Protein AF-A0AA36CGF0-F1 (afdb_monomer)

Sequence (343 aa):
MTEKPGKPVVPPANGEAGKAEGGEKEQKQKKPSVWSKLKTKVGTKIGLVERTTLEPKFVEERLNVERYRARVDRLLDGFEAVLQPDPKVLAIPSNGALPVAGELSWELLARASGALHCCLTNDYQQGMMWLVLLANKLACIEREGLTRMRGSIRHVRQFVTTDHKRMKEMVEKVDECLHTMDATRHEIKAAKAPDELERVGKIYVRSIREFDSTCKEINEVIQTLNDTRYRHQKNTVAFYDMMEQYHRRMATAIHDALKDVNPDGIHKNEPKPKERPTAARHSMMNRVAVAATSTEQHTKEKTTDGKTEGRTEGKTDAKTETKADGKTTTEGNKEDHEEEKPE

Organism: NCBI:txid96644

Secondary structure (DSSP, 8-state):
---------------------------------GGGT--------SSS-------HHHHHHHHHHHHHHHHHHHHHHHHHHHH---HHHHTS-STT----TT-SHHHHHHHHHHHHHTT--THHHHHHHHHHHHHHHHHHHHHHHHHHHHHHTHHHHHIIIIIHHHHHHHHHHHHHHHHHHHHHHHHHHH--SHHHHHHHHHHHHHHHHHHHHHHHHHHHHHHTHHHHHHHHHHHHHHHHHHHHHHHHHHHHHHHHHHHHS-HHHHSTT--------GGGHHHHHHHHHHHTTSSTTS---------------------------------------------

Mean predicted aligned error: 17.55 Å

Nearest PDB structures (foldseek):
  9g2r-assembly1_F  TM=6.677E-01  e=6.535E-07  Homo sapiens
  9g2r-assembly1_A  TM=6.610E-01  e=1.481E-06  Homo sapiens
  2z0v-assembly1_A  TM=6.435E-01  e=1.556E-04  Homo sapiens
  1x04-assembly1_A-2  TM=6.443E-01  e=2.226E-04  Homo sapiens
  4wpe-assembly1_A-2  TM=3.105E-01  e=9.795E-02  Saccharomyces cerevisiae S288C

InterPro domains:
  IPR004148 BAR domain [PF03114] (35-256)
  IPR027267 AH/BAR domain superfamily [G3DSA:1.20.1270.60] (33-263)
  IPR027267 AH/BAR domain superfamily [SSF103657] (51-261)

Foldseek 3Di:
DDDDDDDDDDDDDDDDDDDDDDDDDDDPPPDPDPVVPDDQDFDDDDDPFRFRDHDVVLVVLLVVLVVVLVVLVVVVVVLLCVLDVDVVQVPPPPLSDHPPPQPDPLSVQLVVLVVVLVVDDDPVNVVSVLSNVLSVQLVVLSVVLSVQLSVLCNLSSCSNPVVVVVLVVLVVLLVVLSVLLSVLVVQCVVDDDPVSNVVSVVSNVVSVVSNVVSSVVSVVCSVCVVVSVVSNVRSVVSSVVSVVVSVVSSVVSVVVSVVVPPPVVVPVPPDPPPPDPPVVPVPVVVVVVVVVVPPPPPDDDDDDDDDDDDPDDDDDDDDDDDDDDDDDDDDDDDDDDDDDDDD

pLDDT: mean 73.5, std 25.52, range [29.52, 98.69]

Radius of gyration: 39.61 Å; Cα contacts (8 Å, |Δi|>4): 160; chains: 1; bounding box: 106×70×104 Å

Solvent-accessible surface area (backbone atoms only — not comparable to full-atom values): 21606 Å² total; per-residue (Å²): 135,88,83,86,88,88,84,88,89,84,89,89,86,88,81,86,88,82,90,80,89,82,90,81,79,92,73,78,78,70,71,83,64,72,70,85,75,63,77,68,73,88,80,80,90,71,74,100,56,82,73,75,65,79,49,68,66,60,56,52,48,51,49,50,52,51,58,49,41,61,54,50,42,58,51,47,53,56,53,48,45,70,72,44,72,52,64,73,66,67,68,46,90,56,89,77,68,72,78,59,93,72,67,46,71,37,38,43,48,17,52,53,34,48,59,49,32,77,73,49,64,77,83,54,26,60,60,30,50,49,50,22,54,49,24,46,54,48,29,53,50,47,55,53,29,49,53,50,30,54,58,35,40,44,65,56,49,42,48,53,50,60,50,42,52,52,51,51,53,44,50,54,50,42,53,53,24,42,54,49,36,41,54,33,52,52,47,50,74,67,47,84,49,71,71,56,32,51,56,42,46,53,52,33,57,50,31,51,54,51,32,54,53,43,52,49,56,53,48,51,56,54,72,44,44,63,60,49,51,54,50,44,51,52,26,53,53,45,26,53,53,37,50,52,52,35,53,52,51,49,51,49,55,52,52,58,48,56,66,72,54,55,74,75,63,70,69,72,69,60,72,73,80,71,80,68,69,76,75,63,64,69,65,57,59,64,58,56,62,64,62,66,73,71,66,82,84,77,87,88,83,84,88,80,88,82,82,93,83,79,91,79,84,88,82,83,80,88,83,89,88,86,89,79,91,85,88,78,88,78,86,88,81,87,81,87,80,85,86,89,84,88,133

Structure (mmCIF, N/CA/C/O backbone):
data_AF-A0AA36CGF0-F1
#
_entry.id   AF-A0AA36CGF0-F1
#
loop_
_atom_site.group_PDB
_atom_site.id
_atom_site.type_symbol
_atom_site.label_atom_id
_atom_site.label_alt_id
_atom_site.label_comp_id
_atom_site.label_asym_id
_atom_site.label_entity_id
_atom_site.label_seq_id
_atom_site.pdbx_PDB_ins_code
_atom_site.Cartn_x
_atom_site.Cartn_y
_atom_site.Cartn_z
_atom_site.occupancy
_atom_site.B_iso_or_equiv
_atom_site.auth_seq_id
_atom_site.auth_comp_id
_atom_site.auth_asym_id
_atom_site.auth_atom_id
_atom_site.pdbx_PDB_model_num
ATOM 1 N N . MET A 1 1 ? -36.835 34.500 -38.960 1.00 39.59 1 MET A N 1
ATOM 2 C CA . MET A 1 1 ? -37.949 33.767 -38.330 1.00 39.59 1 MET A CA 1
ATOM 3 C C . MET A 1 1 ? -37.649 33.743 -36.833 1.00 39.59 1 MET A C 1
ATOM 5 O O . MET A 1 1 ? -36.735 33.035 -36.441 1.00 39.59 1 MET A O 1
ATOM 9 N N . THR A 1 2 ? -37.994 34.808 -36.093 1.00 37.41 2 THR A N 1
ATOM 10 C CA . THR A 1 2 ? -39.262 34.972 -35.325 1.00 37.41 2 THR A CA 1
ATOM 11 C C . THR A 1 2 ? -39.426 33.834 -34.309 1.00 37.41 2 THR A C 1
ATOM 13 O O . THR A 1 2 ? -39.460 32.688 -34.727 1.00 37.41 2 THR A O 1
ATOM 16 N N . GLU A 1 3 ? -39.503 33.991 -32.988 1.00 34.53 3 GLU A N 1
ATOM 17 C CA . GLU A 1 3 ? -39.667 35.112 -32.052 1.00 34.53 3 GLU A CA 1
ATOM 18 C C . GLU A 1 3 ? -39.219 34.618 -30.648 1.00 34.53 3 GLU A C 1
ATOM 20 O O . GLU A 1 3 ? -39.313 33.432 -30.335 1.00 34.53 3 GLU A O 1
ATOM 25 N N . LYS A 1 4 ? -38.728 35.528 -29.797 1.00 40.78 4 LYS A N 1
ATOM 26 C CA . LYS A 1 4 ? -38.703 35.413 -28.316 1.00 40.78 4 LYS A CA 1
ATOM 27 C C . LYS A 1 4 ? -40.043 35.989 -27.768 1.00 40.78 4 LYS A C 1
ATOM 29 O O . LYS A 1 4 ? -40.760 36.592 -28.555 1.00 40.78 4 LYS A O 1
ATOM 34 N N . PRO A 1 5 ? -40.248 36.172 -26.447 1.00 52.72 5 PRO A N 1
ATOM 35 C CA . PRO A 1 5 ? -40.279 35.254 -25.298 1.00 52.72 5 PRO A CA 1
ATOM 36 C C . PRO A 1 5 ? -41.572 35.456 -24.450 1.00 52.72 5 PRO A C 1
ATOM 38 O O . PRO A 1 5 ? -42.335 36.387 -24.681 1.00 52.72 5 PRO A O 1
ATOM 41 N N . GLY A 1 6 ? -41.781 34.661 -23.392 1.00 35.38 6 GLY A N 1
ATOM 42 C CA . GLY A 1 6 ? -42.856 34.888 -22.410 1.00 35.38 6 GLY A CA 1
ATOM 43 C C . GLY A 1 6 ? -42.389 34.778 -20.952 1.00 35.38 6 GLY A C 1
ATOM 44 O O . GLY A 1 6 ? -42.236 33.687 -20.418 1.00 35.38 6 GLY A O 1
ATOM 45 N N . LYS A 1 7 ? -42.181 35.930 -20.314 1.00 38.03 7 LYS A N 1
ATOM 46 C CA . LYS A 1 7 ? -42.310 36.235 -18.868 1.00 38.03 7 LYS A CA 1
ATOM 47 C C . LYS A 1 7 ? -43.276 37.442 -18.796 1.00 38.03 7 LYS A C 1
ATOM 49 O O . LYS A 1 7 ? -43.440 38.064 -19.847 1.00 38.03 7 LYS A O 1
ATOM 54 N N . PRO A 1 8 ? -43.798 37.910 -17.640 1.00 54.25 8 PRO A N 1
ATOM 55 C CA . PRO A 1 8 ? -43.732 37.446 -16.238 1.00 54.25 8 PRO A CA 1
ATOM 56 C C . PRO A 1 8 ? -45.144 37.452 -15.577 1.00 54.25 8 PRO A C 1
ATOM 58 O O . PRO A 1 8 ? -46.119 37.608 -16.292 1.00 54.25 8 PRO A O 1
ATOM 61 N N . VAL A 1 9 ? -45.270 37.304 -14.245 1.00 42.38 9 VAL A N 1
ATOM 62 C CA . VAL A 1 9 ? -46.011 38.226 -13.334 1.00 42.38 9 VAL A CA 1
ATOM 63 C C . VAL A 1 9 ? -45.820 37.779 -11.866 1.00 42.38 9 VAL A C 1
ATOM 65 O O . VAL A 1 9 ? -46.052 36.633 -11.498 1.00 42.38 9 VAL A O 1
ATOM 68 N N . VAL A 1 10 ? -45.383 38.737 -11.051 1.00 44.56 10 VAL A N 1
ATOM 69 C CA . VAL A 1 10 ? -45.424 38.894 -9.575 1.00 44.56 10 VAL A CA 1
ATOM 70 C C . VAL A 1 10 ? -46.267 40.189 -9.406 1.00 44.56 10 VAL A C 1
ATOM 72 O O . VAL A 1 10 ? -46.139 41.012 -10.326 1.00 44.56 10 VAL A O 1
ATOM 75 N N . PRO A 1 11 ? -47.093 40.480 -8.358 1.00 45.78 11 PRO A N 1
ATOM 76 C CA . PRO A 1 11 ? -46.594 40.769 -6.998 1.00 45.78 11 PRO A CA 1
ATOM 77 C C . PRO A 1 11 ? -47.671 40.636 -5.859 1.00 45.78 11 PRO A C 1
ATOM 79 O O . PRO A 1 11 ? -48.505 39.744 -5.983 1.00 45.78 11 PRO A O 1
ATOM 82 N N . PRO A 1 12 ? -47.626 41.358 -4.705 1.00 55.16 12 PRO A N 1
ATOM 83 C CA . PRO A 1 12 ? -47.502 40.740 -3.374 1.00 55.16 12 PRO A CA 1
ATOM 84 C C . PRO A 1 12 ? -48.591 41.207 -2.360 1.00 55.16 12 PRO A C 1
ATOM 86 O O . PRO A 1 12 ? -49.529 41.901 -2.737 1.00 55.16 12 PRO A O 1
ATOM 89 N N . ALA A 1 13 ? -48.371 40.903 -1.068 1.00 35.97 13 ALA A N 1
ATOM 90 C CA . ALA A 1 13 ? -48.678 41.727 0.125 1.00 35.97 13 ALA A CA 1
ATOM 91 C C . ALA A 1 13 ? -49.724 41.225 1.155 1.00 35.97 13 ALA A C 1
ATOM 93 O O . ALA A 1 13 ? -50.801 40.756 0.806 1.00 35.97 13 ALA A O 1
ATOM 94 N N . ASN A 1 14 ? -49.370 41.502 2.426 1.00 33.44 14 ASN A N 1
ATOM 95 C CA . ASN A 1 14 ? -50.168 41.633 3.666 1.00 33.44 14 ASN A CA 1
ATOM 96 C C . ASN A 1 14 ? -50.694 40.340 4.326 1.00 33.44 14 ASN A C 1
ATOM 98 O O . ASN A 1 14 ? -51.082 39.407 3.643 1.00 33.44 14 ASN A O 1
ATOM 102 N N . GLY A 1 15 ? -50.750 40.182 5.654 1.00 32.16 15 GLY A N 1
ATOM 103 C CA . GLY A 1 15 ? -50.502 41.052 6.816 1.00 32.16 15 GLY A CA 1
ATOM 104 C C . GLY A 1 15 ? -50.428 40.176 8.090 1.00 32.16 15 GLY A C 1
ATOM 105 O O . GLY A 1 15 ? -50.850 39.026 8.075 1.00 32.16 15 GLY A O 1
ATOM 106 N N . GLU A 1 16 ? -49.642 40.589 9.084 1.00 31.95 16 GLU A N 1
ATOM 107 C CA . GLU A 1 16 ? -50.087 41.059 10.415 1.00 31.95 16 GLU A CA 1
ATOM 108 C C . GLU A 1 16 ? -50.333 39.999 11.516 1.00 31.95 16 GLU A C 1
ATOM 110 O O . GLU A 1 16 ? -51.208 39.149 11.448 1.00 31.95 16 GLU A O 1
ATOM 115 N N . ALA A 1 17 ? -49.496 40.138 12.554 1.00 33.81 17 ALA A N 1
ATOM 116 C CA . ALA A 1 17 ? -49.757 40.141 13.998 1.00 33.81 17 ALA A CA 1
ATOM 117 C C . ALA A 1 17 ? -50.813 39.209 14.637 1.00 33.81 17 ALA A C 1
ATOM 119 O O . ALA A 1 17 ? -52.016 39.357 14.459 1.00 33.81 17 ALA A O 1
ATOM 120 N N . GLY A 1 18 ? -50.340 38.409 15.602 1.00 34.28 18 GLY A N 1
ATOM 121 C CA . GLY A 1 18 ? -51.157 37.832 16.672 1.00 34.28 18 GLY A CA 1
ATOM 122 C C . GLY A 1 18 ? -50.302 37.187 17.768 1.00 34.28 18 GLY A C 1
ATOM 123 O O . GLY A 1 18 ? -49.825 36.069 17.606 1.00 34.28 18 GLY A O 1
ATOM 124 N N . LYS A 1 19 ? -50.091 37.906 18.880 1.00 34.97 19 LYS A N 1
ATOM 125 C CA . LYS A 1 19 ? -49.566 37.380 20.154 1.00 34.97 19 LYS A CA 1
ATOM 126 C C . LYS A 1 19 ? -50.607 36.461 20.808 1.00 34.97 19 LYS A C 1
ATOM 128 O O . LYS A 1 19 ? -51.752 36.878 20.934 1.00 34.97 19 LYS A O 1
ATOM 133 N N . ALA A 1 20 ? -50.176 35.329 21.363 1.00 35.59 20 ALA A N 1
ATOM 134 C CA . ALA A 1 20 ? -50.738 34.778 22.598 1.00 35.59 20 ALA A CA 1
ATOM 135 C C . ALA A 1 20 ? -49.723 33.843 23.272 1.00 35.59 20 ALA A C 1
ATOM 137 O O . ALA A 1 20 ? -49.086 33.014 22.626 1.00 35.59 20 ALA A O 1
ATOM 138 N N . GLU A 1 21 ? -49.561 34.053 24.573 1.00 33.69 21 GLU A N 1
ATOM 139 C CA . GLU A 1 21 ? -48.723 33.309 25.505 1.00 33.69 21 GLU A CA 1
ATOM 140 C C . GLU A 1 21 ? -49.237 31.882 25.737 1.00 33.69 21 GLU A C 1
ATOM 142 O O . GLU A 1 21 ? -50.431 31.608 25.646 1.00 33.69 21 GLU A O 1
ATOM 147 N N . GLY A 1 22 ? -48.327 30.984 26.115 1.00 30.59 22 GLY A N 1
ATOM 148 C CA . GLY A 1 22 ? -48.659 29.651 26.608 1.00 30.59 22 GLY A CA 1
ATOM 149 C C . GLY A 1 22 ? -47.399 28.813 26.779 1.00 30.59 22 GLY A C 1
ATOM 150 O O . GLY A 1 22 ? -46.897 28.235 25.821 1.00 30.59 22 GLY A O 1
ATOM 151 N N . GLY A 1 23 ? -46.842 28.804 27.989 1.00 29.52 23 GLY A N 1
ATOM 152 C CA . GLY A 1 23 ? -45.696 27.967 28.326 1.00 29.52 23 GLY A CA 1
ATOM 153 C C . GLY A 1 23 ? -46.070 26.491 28.434 1.00 29.52 23 GLY A C 1
ATOM 154 O O . GLY A 1 23 ? -47.132 26.172 28.940 1.00 29.52 23 GLY A O 1
ATOM 155 N N . GLU A 1 24 ? -45.172 25.601 28.010 1.00 30.56 24 GLU A N 1
ATOM 156 C CA . GLU A 1 24 ? -44.761 24.413 28.769 1.00 30.56 24 GLU A CA 1
ATOM 157 C C . GLU A 1 24 ? -43.725 23.585 27.992 1.00 30.56 24 GLU A C 1
ATOM 159 O O . GLU A 1 24 ? -43.889 23.266 26.819 1.00 30.56 24 GLU A O 1
ATOM 164 N N . LYS A 1 25 ? -42.697 23.165 28.737 1.00 33.25 25 LYS A N 1
ATOM 165 C CA . LYS A 1 25 ? -41.951 21.905 28.598 1.00 33.25 25 LYS A CA 1
ATOM 166 C C . LYS A 1 25 ? -41.087 21.712 27.346 1.00 33.25 25 LYS A C 1
ATOM 168 O O . LYS A 1 25 ? -41.439 21.093 26.349 1.00 33.25 25 LYS A O 1
ATOM 173 N N . GLU A 1 26 ? -39.839 22.118 27.555 1.00 42.19 26 GLU A N 1
ATOM 174 C CA . GLU A 1 26 ? -38.600 21.519 27.064 1.00 42.19 26 GLU A CA 1
ATOM 175 C C . GLU A 1 26 ? -38.711 19.999 26.774 1.00 42.19 26 GLU A C 1
ATOM 177 O O . GLU A 1 26 ? -38.526 19.155 27.649 1.00 42.19 26 GLU A O 1
ATOM 182 N N . GLN A 1 27 ? -38.949 19.631 25.513 1.00 33.09 27 GLN A N 1
ATOM 183 C CA . GLN A 1 27 ? -38.601 18.312 24.983 1.00 33.09 27 GLN A CA 1
ATOM 184 C C . GLN A 1 27 ? -37.330 18.443 24.147 1.00 33.09 27 GLN A C 1
ATOM 186 O O . GLN A 1 27 ? -37.355 18.598 22.927 1.00 33.09 27 GLN A O 1
ATOM 191 N N . LYS A 1 28 ? -36.178 18.323 24.816 1.00 36.41 28 LYS A N 1
ATOM 192 C CA . LYS A 1 28 ? -34.951 17.875 24.152 1.00 36.41 28 LYS A CA 1
ATOM 193 C C . LYS A 1 28 ? -35.217 16.472 23.611 1.00 36.41 28 LYS A C 1
ATOM 195 O O . LYS A 1 28 ? -35.078 15.486 24.334 1.00 36.41 28 LYS A O 1
ATOM 200 N N . GLN A 1 29 ? -35.586 16.383 22.335 1.00 32.78 29 GLN A N 1
ATOM 201 C CA . GLN A 1 29 ? -35.494 15.149 21.566 1.00 32.78 29 GLN A CA 1
ATOM 202 C C . GLN A 1 29 ? -34.030 14.699 21.580 1.00 32.78 29 GLN A C 1
ATOM 204 O O . GLN A 1 29 ? -33.201 15.121 20.771 1.00 32.78 29 GLN A O 1
ATOM 209 N N . LYS A 1 30 ? -33.691 13.841 22.546 1.00 36.84 30 LYS A N 1
ATOM 210 C CA . LYS A 1 30 ? -32.498 13.009 22.477 1.00 36.84 30 LYS A CA 1
ATOM 211 C C . LYS A 1 30 ? -32.665 12.153 21.230 1.00 36.84 30 LYS A C 1
ATOM 213 O O . LYS A 1 30 ? -33.491 11.243 21.204 1.00 36.84 30 LYS A O 1
ATOM 218 N N . LYS A 1 31 ? -31.886 12.471 20.193 1.00 35.50 31 LYS A N 1
ATOM 219 C CA . LYS A 1 31 ? -31.654 11.569 19.064 1.00 35.50 31 LYS A CA 1
ATOM 220 C C . LYS A 1 31 ? -31.383 10.174 19.641 1.00 35.50 31 LYS A C 1
ATOM 222 O O . LYS A 1 31 ? -30.606 10.086 20.598 1.00 35.50 31 LYS A O 1
ATOM 227 N N . PRO A 1 32 ? -32.023 9.109 19.131 1.00 32.78 32 PRO A N 1
ATOM 228 C CA . PRO A 1 32 ? -31.814 7.773 19.656 1.00 32.78 32 PRO A CA 1
ATOM 229 C C . PRO A 1 32 ? -30.327 7.447 19.557 1.00 32.78 32 PRO A C 1
ATOM 231 O O . PRO A 1 32 ? -29.742 7.393 18.476 1.00 32.78 32 PRO A O 1
ATOM 234 N N . SER A 1 33 ? -29.718 7.301 20.728 1.00 41.62 33 SER A N 1
ATOM 235 C CA . SER A 1 33 ? -28.348 6.854 20.871 1.00 41.62 33 SER A CA 1
ATOM 236 C C . SER A 1 33 ? -28.215 5.492 20.183 1.00 41.62 33 SER A C 1
ATOM 238 O O . SER A 1 33 ? -29.094 4.636 20.312 1.00 41.62 33 SER A O 1
ATOM 240 N N . VAL A 1 34 ? -27.112 5.283 19.465 1.00 45.25 34 VAL A N 1
ATOM 241 C CA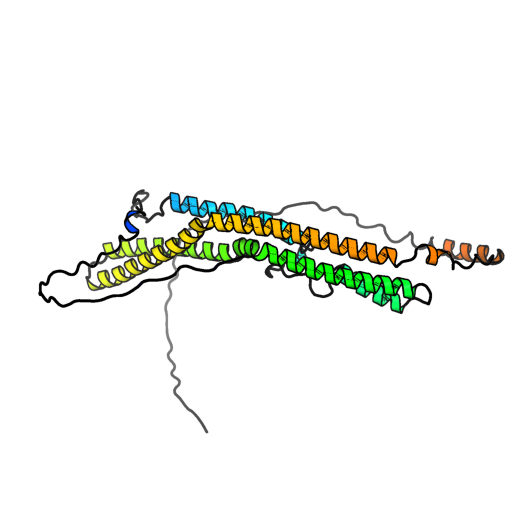 . VAL A 1 34 ? -26.767 4.070 18.686 1.00 45.25 34 VAL A CA 1
ATOM 242 C C . VAL A 1 34 ? -26.792 2.770 19.528 1.00 45.25 34 VAL A C 1
ATOM 244 O O . VAL A 1 34 ? -26.785 1.662 18.998 1.00 45.25 34 VAL A O 1
ATOM 247 N N . TRP A 1 35 ? -26.958 2.902 20.844 1.00 44.84 35 TRP A N 1
ATOM 248 C CA . TRP A 1 35 ? -27.120 1.864 21.863 1.00 44.84 35 TRP A CA 1
ATOM 249 C C . TRP A 1 35 ? -28.291 0.897 21.640 1.00 44.84 35 TRP A C 1
ATOM 251 O O . TRP A 1 35 ? -28.320 -0.168 22.244 1.00 44.84 35 TRP A O 1
ATOM 261 N N . SER A 1 36 ? -29.244 1.206 20.758 1.00 38.19 36 SER A N 1
ATOM 262 C CA . SER A 1 36 ? -30.303 0.249 20.397 1.00 38.19 36 SER A CA 1
ATOM 263 C C . SER A 1 36 ? -29.852 -0.824 19.394 1.00 38.19 36 SER A C 1
ATOM 265 O O . SER A 1 36 ? -30.579 -1.800 19.199 1.00 38.19 36 SER A O 1
ATOM 267 N N . LYS A 1 37 ? -28.663 -0.688 18.780 1.00 43.88 37 LYS A N 1
ATOM 268 C CA . LYS A 1 37 ? -28.171 -1.612 17.740 1.00 43.88 37 LYS A CA 1
ATOM 269 C C . LYS A 1 37 ? -26.918 -2.419 18.098 1.00 43.88 37 LYS A C 1
ATOM 271 O O . LYS A 1 37 ? -26.685 -3.412 17.423 1.00 43.88 37 LYS A O 1
ATOM 276 N N . LEU A 1 38 ? -26.180 -2.084 19.160 1.00 41.09 38 LEU A N 1
ATOM 277 C CA . LEU A 1 38 ? -25.119 -2.947 19.703 1.00 41.09 38 LEU A CA 1
ATOM 278 C C . LEU A 1 38 ? -25.589 -3.576 21.019 1.00 41.09 38 LEU A C 1
ATOM 280 O O . LEU A 1 38 ? -25.408 -3.021 22.100 1.00 41.09 38 LEU A O 1
ATOM 284 N N . LYS A 1 39 ? -26.223 -4.748 20.931 1.00 42.22 39 LYS A N 1
ATOM 285 C CA . LYS A 1 39 ? -26.451 -5.601 22.102 1.00 42.22 39 LYS A CA 1
ATOM 286 C C . LYS A 1 39 ? -25.173 -6.400 22.352 1.00 42.22 39 LYS A C 1
ATOM 288 O O . LYS A 1 39 ? -25.009 -7.483 21.797 1.00 42.22 39 LYS A O 1
ATOM 293 N N . THR A 1 40 ? -24.286 -5.895 23.206 1.00 45.66 40 THR A N 1
ATOM 294 C CA . THR A 1 40 ? -23.244 -6.721 23.827 1.00 45.66 40 THR A CA 1
ATOM 295 C C . THR A 1 40 ? -23.931 -7.821 24.634 1.00 45.66 40 THR A C 1
ATOM 297 O O . THR A 1 40 ? -24.588 -7.587 25.650 1.00 45.66 40 THR A O 1
ATOM 300 N N . LYS A 1 41 ? -23.863 -9.049 24.121 1.00 43.97 41 LYS A N 1
ATOM 301 C CA . LYS A 1 41 ? -24.444 -10.222 24.766 1.00 43.97 41 LYS A CA 1
ATOM 302 C C . LYS A 1 41 ? -23.488 -10.647 25.881 1.00 43.97 41 LYS A C 1
ATOM 304 O O . LYS A 1 41 ? -22.470 -11.277 25.630 1.00 43.97 41 LYS A O 1
ATOM 309 N N . VAL A 1 42 ? -23.803 -10.260 27.114 1.00 52.25 42 VAL A N 1
ATOM 310 C CA . VAL A 1 42 ? -23.123 -10.766 28.310 1.00 52.25 42 VAL A CA 1
ATOM 311 C C . VAL A 1 42 ? -23.421 -12.262 28.422 1.00 52.25 42 VAL A C 1
ATOM 313 O O . VAL A 1 42 ? -24.568 -12.643 28.645 1.00 52.25 42 VAL A O 1
ATOM 316 N N . GLY A 1 43 ? -22.406 -13.113 28.266 1.00 39.59 43 GLY A N 1
ATOM 317 C CA . GLY A 1 43 ? -22.513 -14.506 28.694 1.00 39.59 43 GLY A CA 1
ATOM 318 C C . GLY A 1 43 ? -21.586 -15.494 27.999 1.00 39.59 43 GLY A C 1
ATOM 319 O O . GLY A 1 43 ? -21.951 -16.048 26.972 1.00 39.59 43 GLY A O 1
ATOM 320 N N . THR A 1 44 ? -20.478 -15.828 28.668 1.00 35.19 44 THR A N 1
ATOM 321 C CA . THR A 1 44 ? -20.136 -17.232 28.970 1.00 35.19 44 THR A CA 1
ATOM 322 C C . THR A 1 44 ? -19.249 -17.260 30.216 1.00 35.19 44 THR A C 1
ATOM 324 O O . THR A 1 44 ? -18.133 -16.748 30.203 1.00 35.19 44 THR A O 1
ATOM 327 N N . LYS A 1 45 ? -19.770 -17.815 31.321 1.00 45.41 45 LYS A N 1
ATOM 328 C CA . LYS A 1 45 ? -19.032 -18.024 32.574 1.00 45.41 45 LYS A CA 1
ATOM 329 C C . LYS A 1 45 ? -18.037 -19.169 32.378 1.00 45.41 45 LYS A C 1
ATOM 331 O O . LYS A 1 45 ? -18.431 -20.329 32.436 1.00 45.41 45 LYS A O 1
ATOM 336 N N . ILE A 1 46 ? -16.762 -18.851 32.190 1.00 37.97 46 ILE A N 1
ATOM 337 C CA . ILE A 1 46 ? -15.660 -19.800 32.380 1.00 37.97 46 ILE A CA 1
ATOM 338 C C . ILE A 1 46 ? -14.784 -19.212 33.492 1.00 37.97 46 ILE A C 1
ATOM 340 O O . ILE A 1 46 ? -13.995 -18.309 33.246 1.00 37.97 46 ILE A O 1
ATOM 344 N N . GLY A 1 47 ? -15.002 -19.678 34.729 1.00 38.53 47 GLY A N 1
ATOM 345 C CA . GLY A 1 47 ? -14.193 -19.351 35.913 1.00 38.53 47 GLY A CA 1
ATOM 346 C C . GLY A 1 47 ? -14.404 -17.950 36.504 1.00 38.53 47 GLY A C 1
ATOM 347 O O . GLY A 1 47 ? -13.629 -17.057 36.210 1.00 38.53 47 GLY A O 1
ATOM 348 N N . LEU A 1 48 ? -15.434 -17.789 37.351 1.00 45.44 48 LEU A N 1
ATOM 349 C CA . LEU A 1 48 ? -15.754 -16.699 38.313 1.00 45.44 48 LEU A CA 1
ATOM 350 C C . LEU A 1 48 ? -15.554 -15.202 37.951 1.00 45.44 48 LEU A C 1
ATOM 352 O O . LEU A 1 48 ? -15.938 -14.343 38.743 1.00 45.44 48 LEU A O 1
ATOM 356 N N . VAL A 1 49 ? -15.024 -14.866 36.781 1.00 53.31 49 VAL A N 1
ATOM 357 C CA . VAL A 1 49 ? -14.720 -13.507 36.332 1.00 53.31 49 VAL A CA 1
ATOM 358 C C . VAL A 1 49 ? -15.519 -13.257 35.056 1.00 53.31 49 VAL A C 1
ATOM 360 O O . VAL A 1 49 ? -15.256 -13.840 34.006 1.00 53.31 49 VAL A O 1
ATOM 363 N N . GLU A 1 50 ? -16.560 -12.430 35.160 1.00 59.84 50 GLU A N 1
ATOM 364 C CA . GLU A 1 50 ? -17.364 -11.989 34.016 1.00 59.84 50 GLU A CA 1
ATOM 365 C C . GLU A 1 50 ? -16.515 -11.081 33.119 1.00 59.84 50 GLU A C 1
ATOM 367 O O . GLU A 1 50 ? -16.428 -9.878 33.361 1.00 59.84 50 GLU A O 1
ATOM 372 N N . ARG A 1 51 ? -15.889 -11.659 32.088 1.00 75.81 51 ARG A N 1
ATOM 373 C CA . ARG A 1 51 ? -15.160 -10.894 31.072 1.00 75.81 51 ARG A CA 1
ATOM 374 C C . ARG A 1 51 ? -16.101 -10.250 30.066 1.00 75.81 51 ARG A C 1
ATOM 376 O O . ARG A 1 51 ? -17.010 -10.900 29.539 1.00 75.81 51 ARG A O 1
ATOM 383 N N . THR A 1 52 ? -15.848 -8.986 29.760 1.00 83.81 52 THR A N 1
ATOM 384 C CA . THR A 1 52 ? -16.513 -8.298 28.655 1.00 83.81 52 THR A CA 1
ATOM 385 C C . THR A 1 52 ? -15.994 -8.878 27.337 1.00 83.81 52 THR A C 1
ATOM 387 O O . THR A 1 52 ? -14.793 -9.035 27.139 1.00 83.81 52 THR A O 1
ATOM 390 N N . THR A 1 53 ? -16.907 -9.250 26.439 1.00 87.69 53 THR A N 1
ATOM 391 C CA . THR A 1 53 ? -16.576 -9.853 25.138 1.00 87.69 53 THR A CA 1
ATOM 392 C C . THR A 1 53 ? -17.168 -9.025 24.006 1.00 87.69 53 THR A C 1
ATOM 394 O O . THR A 1 53 ? -18.224 -8.406 24.156 1.00 87.69 53 THR A O 1
ATOM 397 N N . LEU A 1 54 ? -16.465 -8.999 22.873 1.00 91.12 54 LEU A N 1
ATOM 398 C CA . LEU A 1 54 ? -16.937 -8.345 21.656 1.00 91.12 54 LEU A CA 1
ATOM 399 C C . LEU A 1 54 ? -18.052 -9.159 20.997 1.00 91.12 54 LEU A C 1
ATOM 401 O O . LEU A 1 54 ? -18.112 -10.384 21.121 1.00 91.12 54 LEU A O 1
ATOM 405 N N . GLU A 1 55 ? -18.915 -8.479 20.243 1.00 92.31 55 GLU A N 1
ATOM 406 C CA . GLU A 1 55 ? -19.921 -9.157 19.432 1.00 92.31 55 GLU A CA 1
ATOM 407 C C . GLU A 1 55 ? -19.232 -10.052 18.380 1.00 92.31 55 GLU A C 1
ATOM 409 O O . GLU A 1 55 ? -18.372 -9.563 17.641 1.00 92.31 55 GLU A O 1
ATOM 414 N N . PRO A 1 56 ? -19.612 -11.340 18.248 1.00 94.69 56 PRO A N 1
ATOM 415 C CA . PRO A 1 56 ? -18.974 -12.250 17.293 1.00 94.69 56 PRO A CA 1
ATOM 416 C C . PRO A 1 56 ? -18.977 -11.724 15.855 1.00 94.69 56 PRO A C 1
ATOM 418 O O . PRO A 1 56 ? -17.988 -11.869 15.140 1.00 94.69 56 PRO A O 1
ATOM 421 N N . LYS A 1 57 ? -20.060 -11.046 15.456 1.00 94.88 57 LYS A N 1
ATOM 422 C CA . LYS A 1 57 ? -20.192 -10.427 14.136 1.00 94.88 57 LYS A CA 1
ATOM 423 C C . LYS A 1 57 ? -19.136 -9.344 13.892 1.00 94.88 57 LYS A C 1
ATOM 425 O O . LYS A 1 57 ? -18.523 -9.325 12.833 1.00 94.88 57 LYS A O 1
ATOM 430 N N . PHE A 1 58 ? -18.880 -8.486 14.880 1.00 94.44 58 PHE A N 1
ATOM 431 C CA . PHE A 1 58 ? -17.846 -7.452 14.787 1.00 94.44 58 PHE A CA 1
ATOM 432 C C . PHE A 1 58 ? -16.451 -8.072 14.617 1.00 94.44 58 PHE A C 1
ATOM 434 O O . PHE A 1 58 ? -15.659 -7.629 13.785 1.00 94.44 58 PHE A O 1
ATOM 441 N N . VAL A 1 59 ? -16.166 -9.148 15.360 1.00 96.00 59 VAL A N 1
ATOM 442 C CA . VAL A 1 59 ? -14.909 -9.901 15.233 1.00 96.00 59 VAL A CA 1
ATOM 443 C C . VAL A 1 59 ? -14.774 -10.517 13.838 1.00 96.00 59 VAL A C 1
ATOM 445 O O . VAL A 1 59 ? -13.704 -10.432 13.233 1.00 96.00 59 VAL A O 1
ATOM 448 N N . GLU A 1 60 ? -15.842 -11.108 13.304 1.00 97.25 60 GLU A N 1
ATOM 449 C CA . GLU A 1 60 ? -15.859 -11.698 11.964 1.00 97.25 60 GLU A CA 1
ATOM 450 C C . GLU A 1 60 ? -15.663 -10.651 10.857 1.00 97.25 60 GLU A C 1
ATOM 452 O O . GLU A 1 60 ? -14.854 -10.851 9.947 1.00 97.25 60 GLU A O 1
ATOM 457 N N . GLU A 1 61 ? -16.351 -9.513 10.940 1.00 97.56 61 GLU A N 1
ATOM 458 C CA . GLU A 1 61 ? -16.231 -8.420 9.973 1.00 97.56 61 GLU A CA 1
ATOM 459 C C . GLU A 1 61 ? -14.831 -7.793 9.994 1.00 97.56 61 GLU A C 1
ATOM 461 O O . GLU A 1 61 ? -14.238 -7.560 8.937 1.00 97.56 61 GLU A O 1
ATOM 466 N N . ARG A 1 62 ? -14.238 -7.620 11.179 1.00 96.88 62 ARG A N 1
ATOM 467 C CA . ARG A 1 62 ? -12.826 -7.238 11.321 1.00 96.88 62 ARG A CA 1
ATOM 468 C C . ARG A 1 62 ? -11.901 -8.254 10.649 1.00 96.88 62 ARG A C 1
ATOM 470 O O . ARG A 1 62 ? -11.005 -7.876 9.896 1.00 96.88 62 ARG A O 1
ATOM 477 N N . LEU A 1 63 ? -12.119 -9.551 10.876 1.00 97.38 63 LEU A N 1
ATOM 478 C CA . LEU A 1 63 ? -11.329 -10.609 10.236 1.00 97.38 63 LEU A CA 1
ATOM 479 C C . LEU A 1 63 ? -11.480 -10.604 8.708 1.00 97.38 63 LEU A C 1
ATOM 481 O O . LEU A 1 63 ? -10.542 -10.963 8.000 1.00 97.38 63 LEU A O 1
ATOM 485 N N . ASN A 1 64 ? -12.626 -10.183 8.171 1.00 98.00 64 ASN A N 1
ATOM 486 C CA . ASN A 1 64 ? -12.815 -10.012 6.730 1.00 98.00 64 ASN A CA 1
ATOM 487 C C . ASN A 1 64 ? -11.915 -8.901 6.153 1.00 98.00 64 ASN A C 1
ATOM 489 O O . ASN A 1 64 ? -11.353 -9.081 5.069 1.00 98.00 64 ASN A O 1
ATOM 493 N N . VAL A 1 65 ? -11.724 -7.792 6.880 1.00 98.12 65 VAL A N 1
ATOM 494 C CA . VAL A 1 65 ? -10.761 -6.736 6.507 1.00 98.12 65 VAL A CA 1
ATOM 495 C C . VAL A 1 65 ? -9.342 -7.309 6.461 1.00 98.12 65 VAL A C 1
ATOM 497 O O . VAL A 1 65 ? -8.656 -7.154 5.452 1.00 98.12 65 VAL A O 1
ATOM 500 N N . GLU A 1 66 ? -8.935 -8.056 7.489 1.00 97.81 66 GLU A N 1
ATOM 501 C CA . GLU A 1 66 ? -7.601 -8.673 7.564 1.00 97.81 66 GLU A CA 1
ATOM 502 C C . GLU A 1 66 ? -7.353 -9.703 6.456 1.00 97.81 66 GLU A C 1
ATOM 504 O O . GLU A 1 66 ? -6.316 -9.685 5.789 1.00 97.81 66 GLU A O 1
ATOM 509 N N . ARG A 1 67 ? -8.332 -10.571 6.176 1.00 98.31 67 ARG A N 1
ATOM 510 C CA . ARG A 1 67 ? -8.250 -11.525 5.056 1.00 98.31 67 ARG A CA 1
ATOM 511 C C . ARG A 1 67 ? -8.105 -10.811 3.719 1.00 98.31 67 ARG A C 1
ATOM 513 O O . ARG A 1 67 ? -7.381 -11.293 2.849 1.00 98.31 67 ARG A O 1
ATOM 520 N N . TYR A 1 68 ? -8.809 -9.697 3.530 1.00 98.56 68 TYR A N 1
ATOM 521 C CA . TYR A 1 68 ? -8.664 -8.895 2.323 1.00 98.56 68 TYR A CA 1
ATOM 522 C C . TYR A 1 68 ? -7.269 -8.266 2.249 1.00 98.56 68 TYR A C 1
ATOM 524 O O . TYR A 1 68 ? -6.598 -8.427 1.232 1.00 98.56 68 TYR A O 1
ATOM 532 N N . ARG A 1 69 ? -6.790 -7.650 3.335 1.00 97.75 69 ARG A N 1
ATOM 533 C CA . ARG A 1 69 ? -5.442 -7.075 3.431 1.00 97.75 69 ARG A CA 1
ATOM 534 C C . ARG A 1 69 ? -4.354 -8.085 3.092 1.00 97.75 69 ARG A C 1
ATOM 536 O O . ARG A 1 69 ? -3.528 -7.782 2.244 1.00 97.75 69 ARG A O 1
ATOM 543 N N . ALA A 1 70 ? -4.411 -9.301 3.631 1.00 97.31 70 ALA A N 1
ATOM 544 C CA . ALA A 1 70 ? -3.444 -10.357 3.320 1.00 97.31 70 ALA A CA 1
ATOM 545 C C . ALA A 1 70 ? -3.419 -10.760 1.830 1.00 97.31 70 ALA A C 1
ATOM 547 O O . ALA A 1 70 ? -2.388 -11.183 1.315 1.00 97.31 70 ALA A O 1
ATOM 548 N N . ARG A 1 71 ? -4.546 -10.644 1.112 1.00 97.94 71 ARG A N 1
ATOM 549 C CA . ARG A 1 71 ? -4.582 -10.870 -0.345 1.00 97.94 71 ARG A CA 1
ATOM 550 C C . ARG A 1 71 ? -3.999 -9.690 -1.115 1.00 97.94 71 ARG A C 1
ATOM 552 O O . ARG A 1 71 ? -3.305 -9.900 -2.103 1.00 97.94 71 ARG A O 1
ATOM 559 N N . VAL A 1 72 ? -4.296 -8.469 -0.673 1.00 97.75 72 VAL A N 1
ATOM 560 C CA . VAL A 1 72 ? -3.780 -7.238 -1.285 1.00 97.75 72 VAL A CA 1
ATOM 561 C C . VAL A 1 72 ? -2.270 -7.104 -1.079 1.00 97.75 72 VAL A C 1
ATOM 563 O O . VAL A 1 72 ? -1.589 -6.655 -1.988 1.00 97.75 72 VAL A O 1
ATOM 566 N N . ASP A 1 73 ? -1.746 -7.553 0.060 1.00 96.25 73 ASP A N 1
ATOM 567 C CA . ASP A 1 73 ? -0.311 -7.616 0.370 1.00 96.25 73 ASP A CA 1
ATOM 568 C C . ASP A 1 73 ? 0.458 -8.423 -0.690 1.00 96.25 73 ASP A C 1
ATOM 570 O O . ASP A 1 73 ? 1.374 -7.919 -1.326 1.00 96.25 73 ASP A O 1
ATOM 574 N N . ARG A 1 74 ? -0.031 -9.623 -1.029 1.00 95.69 74 ARG A N 1
ATOM 575 C CA . ARG A 1 74 ? 0.562 -10.451 -2.098 1.00 95.69 74 ARG A CA 1
ATOM 576 C C . ARG A 1 74 ? 0.467 -9.816 -3.486 1.00 95.69 74 ARG A C 1
ATOM 578 O O . ARG A 1 74 ? 1.335 -10.024 -4.326 1.00 95.69 74 ARG A O 1
ATOM 585 N N . LEU A 1 75 ? -0.621 -9.093 -3.759 1.00 95.88 75 LEU A N 1
ATOM 586 C CA . LEU A 1 75 ? -0.768 -8.353 -5.013 1.00 95.88 75 LEU A CA 1
ATOM 587 C C . LEU A 1 75 ? 0.250 -7.207 -5.084 1.00 95.88 75 LEU A C 1
ATOM 589 O O . LEU A 1 75 ? 0.849 -6.983 -6.135 1.00 95.88 75 LEU A O 1
ATOM 593 N N . LEU A 1 76 ? 0.449 -6.503 -3.968 1.00 95.06 76 LEU A N 1
ATOM 594 C CA . LEU A 1 76 ? 1.433 -5.438 -3.850 1.00 95.06 76 LEU A CA 1
ATOM 595 C C . LEU A 1 76 ? 2.848 -5.967 -4.098 1.00 95.06 76 LEU A C 1
ATOM 597 O O . LEU A 1 76 ? 3.548 -5.360 -4.900 1.00 95.06 76 LEU A O 1
ATOM 601 N N . ASP A 1 77 ? 3.227 -7.113 -3.523 1.00 91.94 77 ASP A N 1
ATOM 602 C CA . ASP A 1 77 ? 4.522 -7.759 -3.798 1.00 91.94 77 ASP A CA 1
ATOM 603 C C . ASP A 1 77 ? 4.757 -7.951 -5.304 1.00 91.94 77 ASP A C 1
ATOM 605 O O . ASP A 1 77 ? 5.836 -7.660 -5.819 1.00 91.94 77 ASP A O 1
ATOM 609 N N . GLY A 1 78 ? 3.724 -8.390 -6.032 1.00 93.69 78 GLY A N 1
ATOM 610 C CA . GLY A 1 78 ? 3.782 -8.545 -7.485 1.00 93.69 78 GLY A CA 1
ATOM 611 C C . GLY A 1 78 ? 4.014 -7.224 -8.223 1.00 93.69 78 GLY A C 1
ATOM 612 O O . GLY A 1 78 ? 4.827 -7.171 -9.144 1.00 93.69 78 GLY A O 1
ATOM 613 N N . PHE A 1 79 ? 3.340 -6.144 -7.817 1.00 94.50 79 PHE A N 1
ATOM 614 C CA . PHE A 1 79 ? 3.575 -4.824 -8.409 1.00 94.50 79 PHE A CA 1
ATOM 615 C C . PHE A 1 79 ? 4.973 -4.285 -8.100 1.00 94.50 79 PHE A C 1
ATOM 617 O O . PHE A 1 79 ? 5.623 -3.737 -8.988 1.00 94.50 79 PHE A O 1
ATOM 624 N N . GLU A 1 80 ? 5.449 -4.439 -6.865 1.00 90.88 80 GLU A N 1
ATOM 625 C CA . GLU A 1 80 ? 6.772 -3.959 -6.457 1.00 90.88 80 GLU A CA 1
ATOM 626 C C . GLU A 1 80 ? 7.888 -4.721 -7.180 1.00 90.88 80 GLU A C 1
ATOM 628 O O . GLU A 1 80 ? 8.836 -4.097 -7.645 1.00 90.88 80 GLU A O 1
ATOM 633 N N . ALA A 1 81 ? 7.745 -6.036 -7.374 1.00 89.12 81 ALA A N 1
ATOM 634 C CA . ALA A 1 81 ? 8.708 -6.847 -8.123 1.00 89.12 81 ALA A CA 1
ATOM 635 C C . ALA A 1 81 ? 8.854 -6.409 -9.590 1.00 89.12 81 ALA A C 1
ATOM 637 O O . ALA A 1 81 ? 9.936 -6.506 -10.165 1.00 89.12 81 ALA A O 1
ATOM 638 N N . VAL A 1 82 ? 7.777 -5.905 -10.199 1.00 90.44 82 VAL A N 1
ATOM 639 C CA . VAL A 1 82 ? 7.819 -5.333 -11.552 1.00 90.44 82 VAL A CA 1
ATOM 640 C C . VAL A 1 82 ? 8.530 -3.978 -11.565 1.00 90.44 82 VAL A C 1
ATOM 642 O O . VAL A 1 82 ? 9.265 -3.677 -12.502 1.00 90.44 82 VAL A O 1
ATOM 645 N N . LEU A 1 83 ? 8.293 -3.145 -10.551 1.00 89.69 83 LEU A N 1
ATOM 646 C CA . LEU A 1 83 ? 8.864 -1.798 -10.465 1.00 89.69 83 LEU A CA 1
ATOM 647 C C . LEU A 1 83 ? 10.340 -1.793 -10.070 1.00 89.69 83 LEU A C 1
ATOM 649 O O . LEU A 1 83 ? 11.081 -0.900 -10.477 1.00 89.69 83 LEU A O 1
ATOM 653 N N . GLN A 1 84 ? 10.746 -2.750 -9.242 1.00 85.75 84 GLN A N 1
ATOM 654 C CA . GLN A 1 84 ? 12.094 -2.875 -8.720 1.00 85.75 84 GLN A CA 1
ATOM 655 C C . GLN A 1 84 ? 12.455 -4.363 -8.623 1.00 85.75 84 GLN A C 1
ATOM 657 O O . GLN A 1 84 ? 12.222 -4.989 -7.589 1.00 85.75 84 GLN A O 1
ATOM 662 N N . PRO A 1 85 ? 13.028 -4.949 -9.688 1.00 79.38 85 PRO A N 1
ATOM 663 C CA . PRO A 1 85 ? 13.386 -6.363 -9.700 1.00 79.38 85 PRO A CA 1
ATOM 664 C C . PRO A 1 85 ? 14.492 -6.727 -8.703 1.00 79.38 85 PRO A C 1
ATOM 666 O O . PRO A 1 85 ? 14.624 -7.901 -8.360 1.00 79.38 85 PRO A O 1
ATOM 669 N N . ASP A 1 86 ? 15.307 -5.761 -8.254 1.00 80.00 86 ASP A N 1
ATOM 670 C CA . ASP A 1 86 ? 16.387 -6.032 -7.305 1.00 80.00 86 ASP A CA 1
ATOM 671 C C . ASP A 1 86 ? 15.828 -6.299 -5.891 1.00 80.00 86 ASP A C 1
ATOM 673 O O . ASP A 1 86 ? 15.353 -5.370 -5.219 1.00 80.00 86 ASP A O 1
ATOM 677 N N . PRO A 1 87 ? 15.937 -7.544 -5.380 1.00 77.12 87 PRO A N 1
ATOM 678 C CA . PRO A 1 87 ? 15.434 -7.890 -4.057 1.00 77.12 87 PRO A CA 1
ATOM 679 C C . PRO A 1 87 ? 16.151 -7.131 -2.937 1.00 77.12 87 PRO A C 1
ATOM 681 O O . PRO A 1 87 ? 15.572 -6.947 -1.867 1.00 77.12 87 PRO A O 1
ATOM 684 N N . LYS A 1 88 ? 17.389 -6.668 -3.151 1.00 79.81 88 LYS A N 1
ATOM 685 C CA . LYS A 1 88 ? 18.130 -5.893 -2.147 1.00 79.81 88 LYS A CA 1
ATOM 686 C C . LYS A 1 88 ? 17.502 -4.527 -1.931 1.00 79.81 88 LYS A C 1
ATOM 688 O O . LYS A 1 88 ? 17.445 -4.073 -0.794 1.00 79.81 88 LYS A O 1
ATOM 693 N N . VAL A 1 89 ? 17.009 -3.895 -2.995 1.00 73.06 89 VAL A N 1
ATOM 694 C CA . VAL A 1 89 ? 16.350 -2.589 -2.895 1.00 73.06 89 VAL A CA 1
ATOM 695 C C . VAL A 1 89 ? 14.943 -2.739 -2.324 1.00 73.06 89 VAL A C 1
ATOM 697 O O . VAL A 1 89 ? 14.548 -1.937 -1.481 1.00 73.06 89 VAL A O 1
ATOM 700 N N . LEU A 1 90 ? 14.222 -3.803 -2.694 1.00 72.75 90 LEU A N 1
ATOM 701 C CA . LEU A 1 90 ? 12.930 -4.142 -2.084 1.00 72.75 90 LEU A CA 1
ATOM 702 C C . LEU A 1 90 ? 13.033 -4.462 -0.584 1.00 72.75 90 LEU A C 1
ATOM 704 O O . LEU A 1 90 ? 12.093 -4.203 0.163 1.00 72.75 90 LEU A O 1
ATOM 708 N N . ALA A 1 91 ? 14.166 -5.007 -0.130 1.00 71.31 91 ALA A N 1
ATOM 709 C CA . ALA A 1 91 ? 14.405 -5.306 1.281 1.00 71.31 91 ALA A CA 1
ATOM 710 C C . ALA A 1 91 ? 14.606 -4.049 2.146 1.00 71.31 91 ALA A C 1
ATOM 712 O O . ALA A 1 91 ? 14.514 -4.129 3.373 1.00 71.31 91 ALA A O 1
ATOM 713 N N . ILE A 1 92 ? 14.875 -2.889 1.538 1.00 70.12 92 ILE A N 1
ATOM 714 C CA . ILE A 1 92 ? 14.987 -1.628 2.267 1.00 70.12 92 ILE A CA 1
ATOM 715 C C . ILE A 1 92 ? 13.564 -1.197 2.659 1.00 70.12 92 ILE A C 1
ATOM 717 O O . ILE A 1 92 ? 12.728 -1.018 1.774 1.00 70.12 92 ILE A O 1
ATOM 721 N N . PRO A 1 93 ? 13.265 -0.946 3.951 1.00 58.66 93 PRO A N 1
ATOM 722 C CA . PRO A 1 93 ? 11.925 -0.551 4.415 1.00 58.66 93 PRO A CA 1
ATOM 723 C C . PRO A 1 93 ? 11.420 0.819 3.908 1.00 58.66 93 PRO A C 1
ATOM 725 O O . PRO A 1 93 ? 10.502 1.410 4.475 1.00 58.66 93 PRO A O 1
ATOM 728 N N . SER A 1 94 ? 12.016 1.375 2.855 1.00 55.41 94 SER A N 1
ATOM 729 C CA . SER A 1 94 ? 11.826 2.735 2.363 1.00 55.41 94 SER A CA 1
ATOM 730 C C . SER A 1 94 ? 10.604 2.884 1.452 1.00 55.41 94 SER A C 1
ATOM 732 O O . SER A 1 94 ? 10.729 3.349 0.327 1.00 55.41 94 SER A O 1
ATOM 734 N N . ASN A 1 95 ? 9.392 2.546 1.907 1.00 58.19 95 ASN A N 1
ATOM 735 C CA . ASN A 1 95 ? 8.123 2.893 1.227 1.00 58.19 95 ASN A CA 1
ATOM 736 C C . ASN A 1 95 ? 8.111 2.705 -0.320 1.00 58.19 95 ASN A C 1
ATOM 738 O O . ASN A 1 95 ? 7.447 3.464 -1.041 1.00 58.19 95 ASN A O 1
ATOM 742 N N . GLY A 1 96 ? 8.851 1.720 -0.843 1.00 57.25 96 GLY A N 1
ATOM 743 C CA . GLY A 1 96 ? 8.991 1.423 -2.271 1.00 57.25 96 GLY A CA 1
ATOM 744 C C . GLY A 1 96 ? 9.861 2.394 -3.079 1.00 57.25 96 GLY A C 1
ATOM 745 O O . GLY A 1 96 ? 9.461 2.732 -4.188 1.00 57.25 96 GLY A O 1
ATOM 746 N N . ALA A 1 97 ? 10.966 2.927 -2.534 1.00 64.12 97 ALA A N 1
ATOM 747 C CA . ALA A 1 97 ? 11.861 3.862 -3.232 1.00 64.12 97 ALA A CA 1
ATOM 748 C C . ALA A 1 97 ? 12.162 3.428 -4.683 1.00 64.12 97 ALA A C 1
ATOM 750 O O . ALA A 1 97 ? 12.427 2.262 -4.955 1.00 64.12 97 ALA A O 1
ATOM 751 N N . LEU A 1 98 ? 12.099 4.388 -5.616 1.00 70.75 98 LEU A N 1
ATOM 752 C CA . LEU A 1 98 ? 12.550 4.143 -6.985 1.00 70.75 98 LEU A CA 1
ATOM 753 C C . LEU A 1 98 ? 14.065 3.884 -6.954 1.00 70.75 98 LEU A C 1
ATOM 755 O O . LEU A 1 98 ? 14.721 4.386 -6.034 1.00 70.75 98 LEU A O 1
ATOM 759 N N . PRO A 1 99 ? 14.614 3.156 -7.945 1.00 72.75 99 PRO A N 1
ATOM 760 C CA . PRO A 1 99 ? 16.057 3.067 -8.142 1.00 72.75 99 PRO A CA 1
ATOM 761 C C . PRO A 1 99 ? 16.719 4.445 -8.024 1.00 72.75 99 PRO A C 1
ATOM 763 O O . PRO A 1 99 ? 16.145 5.453 -8.462 1.00 72.75 99 PRO A O 1
ATOM 766 N N . VAL A 1 100 ? 17.904 4.499 -7.410 1.00 79.88 100 VAL A N 1
ATOM 767 C CA . VAL A 1 100 ? 18.627 5.763 -7.241 1.00 79.88 100 VAL A CA 1
ATOM 768 C C . VAL A 1 100 ? 18.947 6.335 -8.617 1.00 79.88 100 VAL A C 1
ATOM 770 O O . VAL A 1 100 ? 19.158 5.615 -9.597 1.00 79.88 100 VAL A O 1
ATOM 773 N N . ALA A 1 101 ? 18.962 7.664 -8.702 1.00 78.62 101 ALA A N 1
ATO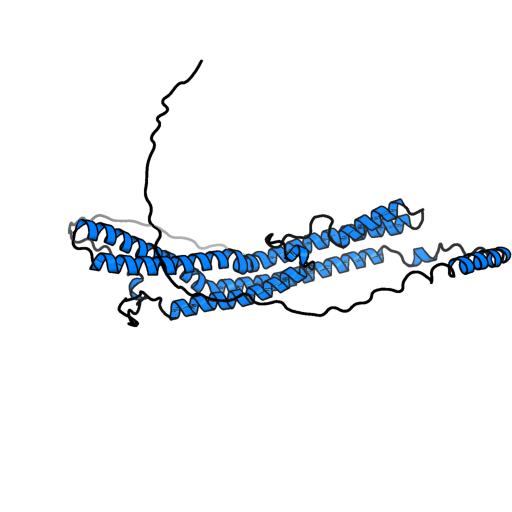M 774 C CA . ALA A 1 101 ? 19.303 8.333 -9.937 1.00 78.62 101 ALA A CA 1
ATOM 775 C C . ALA A 1 101 ? 20.690 7.887 -10.437 1.00 78.62 101 ALA A C 1
ATOM 777 O O . ALA A 1 101 ? 21.686 8.071 -9.745 1.00 78.62 101 ALA A O 1
ATOM 778 N N . GLY A 1 102 ? 20.757 7.347 -11.652 1.00 80.75 102 GLY A N 1
ATOM 779 C CA . GLY A 1 102 ? 21.969 6.814 -12.268 1.00 80.75 102 GLY A CA 1
ATOM 780 C C . GLY A 1 102 ? 22.092 5.289 -12.208 1.00 80.75 102 GLY A C 1
ATOM 781 O O . GLY A 1 102 ? 23.040 4.758 -12.784 1.00 80.75 102 GLY A O 1
ATOM 782 N N . GLU A 1 103 ? 21.188 4.567 -11.552 1.00 85.38 103 GLU A N 1
ATOM 783 C CA . GLU A 1 103 ? 21.303 3.107 -11.388 1.00 85.38 103 GLU A CA 1
ATOM 784 C C . GLU A 1 103 ? 20.411 2.303 -12.341 1.00 85.38 103 GLU A C 1
ATOM 786 O O . GLU A 1 103 ? 20.542 1.084 -12.430 1.00 85.38 103 GLU A O 1
ATOM 791 N N . LEU A 1 104 ? 19.532 2.967 -13.093 1.00 87.31 104 LEU A N 1
ATOM 792 C CA . LEU A 1 104 ? 18.680 2.306 -14.079 1.00 87.31 104 LEU A CA 1
ATOM 793 C C . LEU A 1 104 ? 19.485 1.768 -15.264 1.00 87.31 104 LEU A C 1
ATOM 795 O O . LEU A 1 104 ? 20.453 2.390 -15.706 1.00 87.31 104 LEU A O 1
ATOM 799 N N . SER A 1 105 ? 19.054 0.643 -15.838 1.00 91.12 105 SER A N 1
ATOM 800 C CA . SER A 1 105 ? 19.792 -0.039 -16.909 1.00 91.12 105 SER A CA 1
ATOM 801 C C . SER A 1 105 ? 20.053 0.862 -18.118 1.00 91.12 105 SER A C 1
ATOM 803 O O . SER A 1 105 ? 21.173 0.881 -18.629 1.00 91.12 105 SER A O 1
ATOM 805 N N . TRP A 1 106 ? 19.072 1.666 -18.541 1.00 95.31 106 TRP A N 1
ATOM 806 C CA . TRP A 1 106 ? 19.255 2.605 -19.654 1.00 95.31 106 TRP A CA 1
ATOM 807 C C . TRP A 1 106 ? 20.184 3.777 -19.306 1.00 95.31 106 TRP A C 1
ATOM 809 O O . TRP A 1 106 ? 20.902 4.271 -20.173 1.00 95.31 106 TRP A O 1
ATOM 819 N N . GLU A 1 107 ? 20.248 4.186 -18.038 1.00 94.69 107 GLU A N 1
ATOM 820 C CA . GLU A 1 107 ? 21.166 5.233 -17.561 1.00 94.69 107 GLU A CA 1
ATOM 821 C C . GLU A 1 107 ? 22.603 4.731 -17.476 1.00 94.69 107 GLU A C 1
ATOM 823 O O . GLU A 1 107 ? 23.542 5.437 -17.854 1.00 94.69 107 GLU A O 1
ATOM 828 N N . LEU A 1 108 ? 22.773 3.494 -17.006 1.00 94.62 108 LEU A N 1
ATOM 829 C CA . LEU A 1 108 ? 24.051 2.793 -17.015 1.00 94.62 108 LEU A CA 1
ATOM 830 C C . LEU A 1 108 ? 24.546 2.613 -18.450 1.00 94.62 108 LEU A C 1
ATOM 832 O O . LEU A 1 108 ? 25.706 2.914 -18.731 1.00 94.62 108 LEU A O 1
ATOM 836 N N . LEU A 1 109 ? 23.664 2.202 -19.368 1.00 95.81 109 LEU A N 1
ATOM 837 C CA . LEU A 1 109 ? 24.000 2.057 -20.781 1.00 95.81 109 LEU A CA 1
ATOM 838 C C . LEU A 1 109 ? 24.400 3.395 -21.407 1.00 95.81 109 LEU A C 1
ATOM 840 O O . LEU A 1 109 ? 25.417 3.453 -22.096 1.00 95.81 109 LEU A O 1
ATOM 844 N N . ALA A 1 110 ? 23.649 4.469 -21.153 1.00 96.31 110 ALA A N 1
ATOM 845 C CA . ALA A 1 110 ? 23.973 5.799 -21.661 1.00 96.31 110 ALA A CA 1
ATOM 846 C C . ALA A 1 110 ? 25.355 6.263 -21.179 1.00 96.31 110 ALA A C 1
ATOM 848 O O . ALA A 1 110 ? 26.168 6.737 -21.974 1.00 96.31 110 ALA A O 1
ATOM 849 N N . ARG A 1 111 ? 25.659 6.063 -19.890 1.00 96.00 111 ARG A N 1
ATOM 850 C CA . ARG A 1 111 ? 26.956 6.423 -19.303 1.00 96.00 111 ARG A CA 1
ATOM 851 C C . ARG A 1 111 ? 28.101 5.592 -19.870 1.00 96.00 111 ARG A C 1
ATOM 853 O O . ARG A 1 111 ? 29.124 6.157 -20.245 1.00 96.00 111 ARG A O 1
ATOM 860 N N . ALA A 1 112 ? 27.933 4.273 -19.940 1.00 96.25 112 ALA A N 1
ATOM 861 C CA . ALA A 1 112 ? 28.947 3.370 -20.476 1.00 96.25 112 ALA A CA 1
ATOM 862 C C . ALA A 1 112 ? 29.228 3.664 -21.957 1.00 96.25 112 ALA A C 1
ATOM 864 O O . ALA A 1 112 ? 30.386 3.761 -22.359 1.00 96.25 112 ALA A O 1
ATOM 865 N N . SER A 1 113 ? 28.176 3.896 -22.745 1.00 95.12 113 SER A N 1
ATOM 866 C CA . SER A 1 113 ? 28.290 4.274 -24.159 1.00 95.12 113 SER A CA 1
ATOM 867 C C . SER A 1 113 ? 28.976 5.633 -24.320 1.00 95.12 113 SER A C 1
ATOM 869 O O . SER A 1 113 ? 29.788 5.808 -25.223 1.00 95.12 113 SER A O 1
ATOM 871 N N . GLY A 1 114 ? 28.717 6.583 -23.415 1.00 95.12 114 GLY A N 1
ATOM 872 C CA . GLY A 1 114 ? 29.379 7.889 -23.405 1.00 95.12 114 GLY A CA 1
ATOM 873 C C . GLY A 1 114 ? 30.869 7.791 -23.083 1.00 95.12 114 GLY A C 1
ATOM 874 O O . GLY A 1 114 ? 31.684 8.429 -23.744 1.00 95.12 114 GLY A O 1
ATOM 875 N N . ALA A 1 115 ? 31.244 6.945 -22.121 1.00 95.00 115 ALA A N 1
ATOM 876 C CA . ALA A 1 115 ? 32.648 6.669 -21.825 1.00 95.00 115 ALA A CA 1
ATOM 877 C C . ALA A 1 115 ? 33.353 6.018 -23.025 1.00 95.00 115 ALA A C 1
ATOM 879 O O . ALA A 1 115 ? 34.444 6.442 -23.402 1.00 95.00 115 ALA A O 1
ATOM 880 N N . LEU A 1 116 ? 32.704 5.040 -23.667 1.00 92.88 116 LEU A N 1
ATOM 881 C CA . LEU A 1 116 ? 33.239 4.372 -24.851 1.00 92.88 116 LEU A CA 1
ATOM 882 C C . LEU A 1 116 ? 33.376 5.330 -26.040 1.00 92.88 116 LEU A C 1
ATOM 884 O O . LEU A 1 116 ? 34.394 5.297 -26.725 1.00 92.88 116 LEU A O 1
ATOM 888 N N . HIS A 1 117 ? 32.401 6.216 -26.260 1.00 92.06 117 HIS A N 1
ATOM 889 C CA . HIS A 1 117 ? 32.440 7.238 -27.308 1.00 92.06 117 HIS A CA 1
ATOM 890 C C . HIS A 1 117 ? 33.740 8.058 -27.269 1.00 92.06 117 HIS A C 1
ATOM 892 O O . HIS A 1 117 ? 34.370 8.256 -28.307 1.00 92.06 117 HIS A O 1
ATOM 898 N N . CYS A 1 118 ? 34.182 8.473 -26.077 1.00 89.50 118 CYS A N 1
ATOM 899 C CA . CYS A 1 118 ? 35.418 9.242 -25.889 1.00 89.50 118 CYS A CA 1
ATOM 900 C C . CYS A 1 118 ? 36.697 8.472 -26.262 1.00 89.50 118 CYS A C 1
ATOM 902 O O . CYS A 1 118 ? 37.744 9.090 -26.446 1.00 89.50 118 CYS A O 1
ATOM 904 N N . CYS A 1 119 ? 36.628 7.144 -26.367 1.00 91.50 119 CYS A N 1
ATOM 905 C CA . CYS A 1 119 ? 37.762 6.276 -26.684 1.00 91.50 119 CYS A CA 1
ATOM 906 C C . CYS A 1 119 ? 37.782 5.796 -28.147 1.00 91.50 119 CYS A C 1
ATOM 908 O O . CYS A 1 119 ? 38.752 5.159 -28.557 1.00 91.50 119 CYS A O 1
ATOM 910 N N . LEU A 1 120 ? 36.731 6.060 -28.931 1.00 89.38 120 LEU A N 1
ATOM 911 C CA . LEU A 1 120 ? 36.624 5.636 -30.333 1.00 89.38 120 LEU A CA 1
ATOM 912 C C . LEU A 1 120 ? 37.204 6.684 -31.294 1.00 89.38 120 LEU A C 1
ATOM 914 O O . LEU A 1 120 ? 37.361 7.845 -30.931 1.00 89.38 120 LEU A O 1
ATOM 918 N N . THR A 1 121 ? 37.487 6.287 -32.539 1.00 82.75 121 THR A N 1
ATOM 919 C CA . THR A 1 121 ? 37.936 7.172 -33.632 1.00 82.75 121 THR A CA 1
ATOM 920 C C . THR A 1 121 ? 36.899 7.254 -34.767 1.00 82.75 121 THR A C 1
ATOM 922 O O . THR A 1 121 ? 36.137 6.309 -34.979 1.00 82.75 121 THR A O 1
ATOM 925 N N . ASN A 1 122 ? 36.871 8.403 -35.467 1.00 71.31 122 ASN A N 1
ATOM 926 C CA . ASN A 1 122 ? 36.067 8.763 -36.654 1.00 71.31 122 ASN A CA 1
ATOM 927 C C . ASN A 1 122 ? 34.714 8.039 -36.806 1.00 71.31 122 ASN A C 1
ATOM 929 O O . ASN A 1 122 ? 33.726 8.440 -36.194 1.00 71.31 122 ASN A O 1
ATOM 933 N N . ASP A 1 123 ? 34.655 6.989 -37.626 1.00 73.00 123 ASP A N 1
ATOM 934 C CA . ASP A 1 123 ? 33.393 6.461 -38.162 1.00 73.00 123 ASP A CA 1
ATOM 935 C C . ASP A 1 123 ? 32.518 5.775 -37.097 1.00 73.00 123 ASP A C 1
ATOM 937 O O . ASP A 1 123 ? 31.293 5.739 -37.212 1.00 73.00 123 ASP A O 1
ATOM 941 N N . TYR A 1 124 ? 33.123 5.290 -36.007 1.00 81.62 124 TYR A N 1
ATOM 942 C CA . TYR A 1 124 ? 32.398 4.652 -34.902 1.00 81.62 124 TYR A CA 1
ATOM 943 C C . TYR A 1 124 ? 31.905 5.649 -33.848 1.00 81.62 124 TYR A C 1
ATOM 945 O O . TYR A 1 124 ? 30.984 5.330 -33.092 1.00 81.62 124 TYR A O 1
ATOM 953 N N . GLN A 1 125 ? 32.479 6.859 -33.793 1.00 86.69 125 GLN A N 1
ATOM 954 C CA . GLN A 1 125 ? 32.049 7.884 -32.838 1.00 86.69 125 GLN A CA 1
ATOM 955 C C . GLN A 1 125 ? 30.611 8.321 -33.116 1.00 86.69 125 GLN A C 1
ATOM 957 O O . GLN A 1 125 ? 29.808 8.395 -32.191 1.00 86.69 125 GLN A O 1
ATOM 962 N N . GLN A 1 126 ? 30.237 8.529 -34.382 1.00 85.69 126 GLN A N 1
ATOM 963 C CA . GLN A 1 126 ? 28.882 8.971 -34.716 1.00 85.69 126 GLN A CA 1
ATOM 964 C C . GLN A 1 126 ? 27.819 7.932 -34.325 1.00 85.69 126 GLN A C 1
ATOM 966 O O . GLN A 1 126 ? 26.814 8.285 -33.705 1.00 85.69 126 GLN A O 1
ATOM 971 N N . GLY A 1 127 ? 28.064 6.649 -34.613 1.00 87.06 127 GLY A N 1
ATOM 972 C CA . GLY A 1 127 ? 27.176 5.561 -34.194 1.00 87.06 127 GLY A CA 1
ATOM 973 C C . GLY A 1 127 ? 27.084 5.429 -32.670 1.00 87.06 127 GLY A C 1
ATOM 974 O O . GLY A 1 127 ? 25.998 5.234 -32.123 1.00 87.06 127 GLY A O 1
ATOM 975 N N . MET A 1 128 ? 28.201 5.605 -31.961 1.00 91.06 128 MET A N 1
ATOM 976 C CA . MET A 1 128 ? 28.209 5.541 -30.499 1.00 91.06 128 MET A CA 1
ATOM 977 C C . MET A 1 128 ? 27.506 6.743 -29.855 1.00 91.06 128 MET A C 1
ATOM 979 O O . MET A 1 128 ? 26.741 6.569 -28.910 1.00 91.06 128 MET A O 1
ATOM 983 N N . MET A 1 129 ? 27.692 7.956 -30.385 1.00 90.69 129 MET A N 1
ATOM 984 C CA . MET A 1 129 ? 26.959 9.150 -29.946 1.00 90.69 129 MET A CA 1
ATOM 985 C C . MET A 1 129 ? 25.451 8.951 -30.111 1.00 90.69 129 MET A C 1
ATOM 987 O O . MET A 1 129 ? 24.662 9.287 -29.229 1.00 90.69 129 MET A O 1
ATOM 991 N N . TRP A 1 130 ? 25.044 8.349 -31.222 1.00 91.19 130 TRP A N 1
ATOM 992 C CA . TRP A 1 130 ? 23.649 8.030 -31.464 1.00 91.19 130 TRP A CA 1
ATOM 993 C C . TRP A 1 130 ? 23.083 7.045 -30.425 1.00 91.19 130 TRP A C 1
ATOM 995 O O . TRP A 1 130 ? 22.007 7.288 -29.871 1.00 91.19 130 TRP A O 1
ATOM 1005 N N . LEU A 1 131 ? 23.838 5.998 -30.067 1.00 93.62 131 LEU A N 1
ATOM 1006 C CA . LEU A 1 131 ? 23.462 5.076 -28.988 1.00 93.62 131 LEU A CA 1
ATOM 1007 C C . LEU A 1 131 ? 23.327 5.797 -27.639 1.00 93.62 131 LEU A C 1
ATOM 1009 O O . LEU A 1 131 ? 22.378 5.535 -26.901 1.00 93.62 131 LEU A O 1
ATOM 1013 N N . VAL A 1 132 ? 24.229 6.735 -27.327 1.00 95.25 132 VAL A N 1
ATOM 1014 C CA . VAL A 1 132 ? 24.151 7.567 -26.113 1.00 95.25 132 VAL A CA 1
ATOM 1015 C C . VAL A 1 132 ? 22.852 8.371 -26.081 1.00 95.25 132 VAL A C 1
ATOM 1017 O O . VAL A 1 132 ? 22.167 8.395 -25.056 1.00 95.25 132 VAL A O 1
ATOM 1020 N N . LEU A 1 133 ? 22.484 9.022 -27.185 1.00 95.25 133 LEU A N 1
ATOM 1021 C CA . LEU A 1 133 ? 21.252 9.812 -27.270 1.00 95.25 133 LEU A CA 1
ATOM 1022 C C . LEU A 1 133 ? 20.003 8.937 -27.112 1.00 95.25 133 LEU A C 1
ATOM 1024 O O . LEU A 1 133 ? 19.101 9.292 -26.347 1.00 95.25 133 LEU A O 1
ATOM 1028 N N . LEU A 1 134 ? 19.965 7.776 -27.774 1.00 96.44 134 LEU A N 1
ATOM 1029 C CA . LEU A 1 134 ? 18.865 6.824 -27.631 1.00 96.44 134 LEU A CA 1
ATOM 1030 C C . LEU A 1 134 ? 18.759 6.314 -26.190 1.00 96.44 134 LEU A C 1
ATOM 1032 O O . LEU A 1 134 ? 17.683 6.388 -25.601 1.00 96.44 134 LEU A O 1
ATOM 1036 N N . ALA A 1 135 ? 19.861 5.854 -25.595 1.00 97.38 135 ALA A N 1
ATOM 1037 C CA . ALA A 1 135 ? 19.872 5.337 -24.229 1.00 97.38 135 ALA A CA 1
ATOM 1038 C C . ALA A 1 135 ? 19.402 6.392 -23.211 1.00 97.38 135 ALA A C 1
ATOM 1040 O O . ALA A 1 135 ? 18.591 6.078 -22.343 1.00 97.38 135 ALA A O 1
ATOM 1041 N N . ASN A 1 136 ? 19.809 7.659 -23.363 1.00 97.06 136 ASN A N 1
ATOM 1042 C CA . ASN A 1 136 ? 19.297 8.759 -22.535 1.00 97.06 136 ASN A CA 1
ATOM 1043 C C . ASN A 1 136 ? 17.784 8.972 -22.709 1.00 97.06 136 ASN A C 1
ATOM 1045 O O . ASN A 1 136 ? 17.065 9.163 -21.728 1.00 97.06 136 ASN A O 1
ATOM 1049 N N . LYS A 1 137 ? 17.269 8.916 -23.944 1.00 97.62 137 LYS A N 1
ATOM 1050 C CA . LYS A 1 137 ? 15.825 9.030 -24.205 1.00 97.62 137 LYS A CA 1
ATOM 1051 C C . LYS A 1 137 ? 15.044 7.884 -23.555 1.00 97.62 137 LYS A C 1
ATOM 1053 O O . LYS A 1 137 ? 14.006 8.136 -22.943 1.00 97.62 137 LYS A O 1
ATOM 1058 N N . LEU A 1 138 ? 15.540 6.651 -23.661 1.00 97.81 138 LEU A N 1
ATOM 1059 C CA . LEU A 1 138 ? 14.926 5.477 -23.032 1.00 97.81 138 LEU A CA 1
ATOM 1060 C C . LEU A 1 138 ? 14.972 5.585 -21.502 1.00 97.81 138 LEU A C 1
ATOM 1062 O O . LEU A 1 138 ? 13.949 5.381 -20.856 1.00 97.81 138 LEU A O 1
ATOM 1066 N N . ALA A 1 139 ? 16.087 6.028 -20.920 1.00 95.62 139 ALA A N 1
ATOM 1067 C CA . ALA A 1 139 ? 16.194 6.285 -19.483 1.00 95.62 139 ALA A CA 1
ATOM 1068 C C . ALA A 1 139 ? 15.135 7.277 -18.968 1.00 95.62 139 ALA A C 1
ATOM 1070 O O . ALA A 1 139 ? 14.490 7.033 -17.946 1.00 95.62 139 ALA A O 1
ATOM 1071 N N . CYS A 1 140 ? 14.894 8.370 -19.699 1.00 96.12 140 CYS A N 1
ATOM 1072 C CA . CYS A 1 140 ? 13.835 9.323 -19.361 1.00 96.12 140 CYS A CA 1
ATOM 1073 C C . CYS A 1 140 ? 12.441 8.673 -19.380 1.00 96.12 140 CYS A C 1
ATOM 1075 O O . CYS A 1 140 ? 11.651 8.886 -18.458 1.00 96.12 140 CYS A O 1
ATOM 1077 N N . ILE A 1 141 ? 12.143 7.865 -20.406 1.00 97.56 141 ILE A N 1
ATOM 1078 C CA . ILE A 1 141 ? 10.869 7.136 -20.516 1.00 97.56 141 ILE A CA 1
ATOM 1079 C C . ILE A 1 141 ? 10.715 6.134 -19.361 1.00 97.56 141 ILE A C 1
ATOM 1081 O O . ILE A 1 141 ? 9.625 6.023 -18.800 1.00 97.56 141 ILE A O 1
ATOM 1085 N N . GLU A 1 142 ? 11.790 5.442 -18.975 1.00 94.69 142 GLU A N 1
ATOM 1086 C CA . GLU A 1 142 ? 11.805 4.482 -17.864 1.00 94.69 142 GLU A CA 1
ATOM 1087 C C . GLU A 1 142 ? 11.506 5.152 -16.530 1.00 94.69 142 GLU A C 1
ATOM 1089 O O . GLU A 1 142 ? 10.571 4.740 -15.843 1.00 94.69 142 GLU A O 1
ATOM 1094 N N . ARG A 1 143 ? 12.206 6.238 -1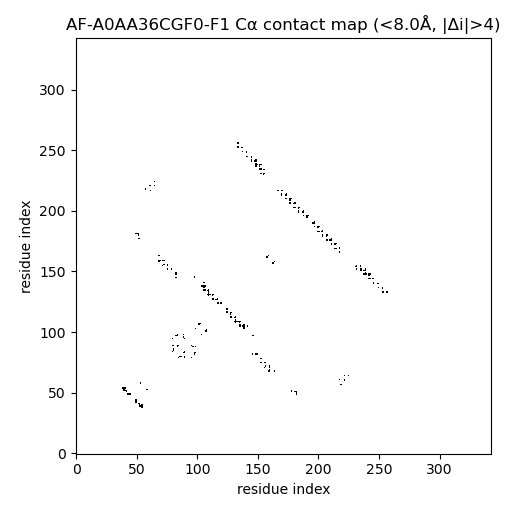6.187 1.00 92.88 143 ARG A N 1
ATOM 1095 C CA . ARG A 1 143 ? 11.928 6.974 -14.944 1.00 92.88 143 ARG A CA 1
ATOM 1096 C C . ARG A 1 143 ? 10.495 7.467 -14.864 1.00 92.88 143 ARG A C 1
ATOM 1098 O O . ARG A 1 143 ? 9.857 7.348 -13.815 1.00 92.88 143 ARG A O 1
ATOM 1105 N N . GLU A 1 144 ? 9.990 8.040 -15.949 1.00 94.81 144 GLU A N 1
ATOM 1106 C CA . GLU A 1 144 ? 8.622 8.543 -15.999 1.00 94.81 144 GLU A CA 1
ATOM 1107 C C . GLU A 1 144 ? 7.608 7.400 -15.849 1.00 94.81 144 GLU A C 1
ATOM 1109 O O . GLU A 1 144 ? 6.673 7.509 -15.051 1.00 94.81 144 GLU A O 1
ATOM 1114 N N . GLY A 1 145 ? 7.822 6.288 -16.560 1.00 94.94 145 GLY A N 1
ATOM 1115 C CA . GLY A 1 145 ? 6.999 5.082 -16.484 1.00 94.94 145 GLY A CA 1
ATOM 1116 C C . GLY A 1 145 ? 6.956 4.500 -15.073 1.00 94.94 145 GLY A C 1
ATOM 1117 O O . GLY A 1 145 ? 5.872 4.344 -14.509 1.00 94.94 145 GLY A O 1
ATOM 1118 N N . LEU A 1 146 ? 8.119 4.267 -14.461 1.00 92.94 146 LEU A N 1
ATOM 1119 C CA . LEU A 1 146 ? 8.233 3.765 -13.089 1.00 92.94 146 LEU A CA 1
ATOM 1120 C C . LEU A 1 146 ? 7.563 4.704 -12.079 1.00 92.94 146 LEU A C 1
ATOM 1122 O O . LEU A 1 146 ? 6.841 4.248 -11.192 1.00 92.94 146 LEU A O 1
ATOM 1126 N N . THR A 1 147 ? 7.732 6.019 -12.233 1.00 92.19 147 THR A N 1
ATOM 1127 C CA . THR A 1 147 ? 7.094 7.019 -11.361 1.00 92.19 147 THR A CA 1
ATOM 1128 C C . THR A 1 147 ? 5.570 6.950 -11.448 1.00 92.19 147 THR A C 1
ATOM 1130 O O . THR A 1 147 ? 4.888 6.937 -10.419 1.00 92.19 147 THR A O 1
ATOM 1133 N N . ARG A 1 148 ? 5.014 6.870 -12.663 1.00 95.69 148 ARG A N 1
ATOM 1134 C CA . ARG A 1 148 ? 3.562 6.784 -12.884 1.00 95.69 148 ARG A CA 1
ATOM 1135 C C . ARG A 1 148 ? 2.981 5.466 -12.390 1.00 95.69 148 ARG A C 1
ATOM 1137 O O . ARG A 1 148 ? 1.993 5.481 -11.654 1.00 95.69 148 ARG A O 1
ATOM 1144 N N . MET A 1 149 ? 3.612 4.344 -12.731 1.00 95.81 149 MET A N 1
ATOM 1145 C CA . MET A 1 149 ? 3.199 3.022 -12.258 1.00 95.81 149 MET A CA 1
ATOM 1146 C C . MET A 1 149 ? 3.237 2.961 -10.723 1.00 95.81 149 MET A C 1
ATOM 1148 O O . MET A 1 149 ? 2.246 2.583 -10.100 1.00 95.81 149 MET A O 1
ATOM 1152 N N . ARG A 1 150 ? 4.295 3.465 -10.077 1.00 93.06 150 ARG A N 1
ATOM 1153 C CA . ARG A 1 150 ? 4.359 3.565 -8.609 1.00 93.06 150 ARG A CA 1
ATOM 1154 C C . ARG A 1 150 ? 3.248 4.438 -8.023 1.00 93.06 150 ARG A C 1
ATOM 1156 O O . ARG A 1 150 ? 2.664 4.087 -6.996 1.00 93.06 150 ARG A O 1
ATOM 1163 N N . GLY A 1 151 ? 2.955 5.575 -8.651 1.00 93.50 151 GLY A N 1
ATOM 1164 C CA . GLY A 1 151 ? 1.861 6.457 -8.243 1.00 93.50 151 GLY A CA 1
ATOM 1165 C C . GLY A 1 151 ? 0.503 5.754 -8.283 1.00 93.50 151 GLY A C 1
ATOM 1166 O O . GLY A 1 151 ? -0.290 5.895 -7.349 1.00 93.50 151 GLY A O 1
ATOM 1167 N N . SER A 1 152 ? 0.264 4.935 -9.310 1.00 96.94 152 SER A N 1
ATOM 1168 C CA . SER A 1 152 ? -0.999 4.208 -9.486 1.00 96.94 152 SER A CA 1
ATOM 1169 C C . SER A 1 152 ? -1.282 3.196 -8.369 1.00 96.94 152 SER A C 1
ATOM 1171 O O . SER A 1 152 ? -2.434 3.030 -7.979 1.00 96.94 152 SER A O 1
ATOM 1173 N N . ILE A 1 153 ? -0.257 2.598 -7.752 1.00 95.50 153 ILE A N 1
ATOM 1174 C CA . ILE A 1 153 ? -0.417 1.626 -6.652 1.00 95.50 153 ILE A CA 1
ATOM 1175 C C . ILE A 1 153 ? -0.310 2.253 -5.254 1.00 95.50 153 ILE A C 1
ATOM 1177 O O . ILE A 1 153 ? -0.369 1.545 -4.250 1.00 95.50 153 ILE A O 1
ATOM 1181 N N . ARG A 1 154 ? -0.198 3.585 -5.142 1.00 94.31 154 ARG A N 1
ATOM 1182 C CA . ARG A 1 154 ? 0.001 4.278 -3.855 1.00 94.31 154 ARG A CA 1
ATOM 1183 C C . ARG A 1 154 ? -1.045 3.912 -2.798 1.00 94.31 154 ARG A C 1
ATOM 1185 O O . ARG A 1 154 ? -0.679 3.676 -1.653 1.00 94.31 154 ARG A O 1
ATOM 1192 N N . HIS A 1 155 ? -2.328 3.873 -3.164 1.00 95.88 155 HIS A N 1
ATOM 1193 C CA . HIS A 1 155 ? -3.398 3.550 -2.211 1.00 95.88 155 HIS A CA 1
ATOM 1194 C C . HIS A 1 155 ? -3.387 2.079 -1.786 1.00 95.88 155 HIS A C 1
ATOM 1196 O O . HIS A 1 155 ? -3.649 1.790 -0.626 1.00 95.88 155 HIS A O 1
ATOM 1202 N N . VAL A 1 156 ? -3.022 1.174 -2.699 1.00 97.12 156 VAL A N 1
ATOM 1203 C CA . VAL A 1 156 ? -2.839 -0.254 -2.400 1.00 97.12 156 VAL A CA 1
ATOM 1204 C C . VAL A 1 156 ? -1.734 -0.423 -1.355 1.00 97.12 156 VAL A C 1
ATOM 1206 O O . VAL A 1 156 ? -1.940 -1.078 -0.336 1.00 97.12 156 VAL A O 1
ATOM 1209 N N . ARG A 1 157 ? -0.591 0.245 -1.564 1.00 94.81 157 ARG A N 1
ATOM 1210 C CA . ARG A 1 157 ? 0.533 0.256 -0.618 1.00 94.81 157 ARG A CA 1
ATOM 1211 C C . ARG A 1 157 ? 0.128 0.821 0.743 1.00 94.81 157 ARG A C 1
ATOM 1213 O O . ARG A 1 157 ? 0.337 0.164 1.754 1.00 94.81 157 ARG A O 1
ATOM 1220 N N . GLN A 1 158 ? -0.483 2.007 0.756 1.00 94.75 158 GLN A N 1
ATOM 1221 C CA . GLN A 1 158 ? -0.953 2.686 1.970 1.00 94.75 158 GLN A CA 1
ATOM 1222 C C . GLN A 1 158 ? -1.871 1.791 2.817 1.00 94.75 158 GLN A C 1
ATOM 1224 O O . GLN A 1 158 ? -1.701 1.714 4.034 1.00 94.75 158 GLN A O 1
ATOM 1229 N N . PHE A 1 159 ? -2.802 1.089 2.166 1.00 97.00 159 PHE A N 1
ATOM 1230 C CA . PHE A 1 159 ? -3.733 0.185 2.832 1.00 97.00 159 PHE A CA 1
ATOM 1231 C C . PHE A 1 159 ? -3.016 -0.971 3.541 1.00 97.00 159 PHE A C 1
ATOM 1233 O O . PHE A 1 159 ? -3.316 -1.309 4.685 1.00 97.00 159 PHE A O 1
ATOM 1240 N N . VAL A 1 160 ? -2.046 -1.578 2.858 1.00 95.81 160 VAL A N 1
ATOM 1241 C CA . VAL A 1 160 ? -1.305 -2.742 3.354 1.00 95.81 160 VAL A CA 1
ATOM 1242 C C . VAL A 1 160 ? -0.337 -2.382 4.479 1.00 95.81 160 VAL A C 1
ATOM 1244 O O . VAL A 1 160 ? -0.106 -3.222 5.351 1.00 95.81 160 VAL A O 1
ATOM 1247 N N . THR A 1 161 ? 0.228 -1.173 4.465 1.00 93.06 161 THR A N 1
ATOM 1248 C CA . THR A 1 161 ? 1.258 -0.750 5.419 1.00 93.06 161 THR A CA 1
ATOM 1249 C C . THR A 1 161 ? 0.676 0.111 6.537 1.00 93.06 161 THR A C 1
ATOM 1251 O O . THR A 1 161 ? 0.460 -0.362 7.652 1.00 93.06 161 THR A O 1
ATOM 1254 N N . THR A 1 162 ? 0.420 1.384 6.257 1.00 94.12 162 THR A N 1
ATOM 1255 C CA . THR A 1 162 ? 0.053 2.387 7.255 1.00 94.12 162 THR A CA 1
ATOM 1256 C C . THR A 1 162 ? -1.344 2.154 7.815 1.00 94.12 162 THR A C 1
ATOM 1258 O O . THR A 1 162 ? -1.515 2.194 9.033 1.00 94.12 162 THR A O 1
ATOM 1261 N N . ASP A 1 163 ? -2.332 1.873 6.963 1.00 95.44 163 ASP A N 1
ATOM 1262 C CA . ASP A 1 163 ? -3.716 1.717 7.426 1.00 95.44 163 ASP A CA 1
ATOM 1263 C C . ASP A 1 163 ? -3.872 0.420 8.235 1.00 95.44 163 ASP A C 1
ATOM 1265 O O . ASP A 1 163 ? -4.530 0.415 9.274 1.00 95.44 163 ASP A O 1
ATOM 1269 N N . HIS A 1 164 ? -3.195 -0.660 7.826 1.00 95.69 164 HIS A N 1
ATOM 1270 C CA . HIS A 1 164 ? -3.141 -1.897 8.606 1.00 95.69 164 HIS A CA 1
ATOM 1271 C C . HIS A 1 164 ? -2.451 -1.706 9.963 1.00 95.69 164 HIS A C 1
ATOM 1273 O O . HIS A 1 164 ? -2.960 -2.192 10.973 1.00 95.69 164 HIS A O 1
ATOM 1279 N N . LYS A 1 165 ? -1.332 -0.969 10.021 1.00 96.44 165 LYS A N 1
ATOM 1280 C CA . LYS A 1 165 ? -0.674 -0.649 11.298 1.00 96.44 165 LYS A CA 1
ATOM 1281 C C . LYS A 1 165 ? -1.635 0.084 12.239 1.00 96.44 165 LYS A C 1
ATOM 1283 O O . LYS A 1 165 ? -1.807 -0.352 13.373 1.00 96.44 165 LYS A O 1
ATOM 1288 N N . ARG A 1 166 ? -2.322 1.122 11.748 1.00 96.69 166 ARG A N 1
ATOM 1289 C CA . ARG A 1 166 ? -3.337 1.851 12.526 1.00 96.69 166 ARG A CA 1
ATOM 1290 C C . ARG A 1 166 ? -4.469 0.930 12.987 1.00 96.69 166 ARG A C 1
ATOM 1292 O O . ARG A 1 166 ? -4.900 1.015 14.130 1.00 96.69 166 ARG A O 1
ATOM 1299 N N . MET A 1 167 ? -4.954 0.042 12.118 1.00 96.81 167 MET A N 1
ATOM 1300 C CA . MET A 1 167 ? -5.994 -0.930 12.470 1.00 96.81 167 MET A CA 1
ATOM 1301 C C . MET A 1 167 ? -5.550 -1.850 13.610 1.00 96.81 167 MET A C 1
ATOM 1303 O O . MET A 1 167 ? -6.324 -2.097 14.534 1.00 96.81 167 MET A O 1
ATOM 1307 N N . LYS A 1 168 ? -4.301 -2.322 13.573 1.00 97.69 168 LYS A N 1
ATOM 1308 C CA . LYS A 1 168 ? -3.726 -3.163 14.623 1.00 97.69 168 LYS A CA 1
ATOM 1309 C C . LYS A 1 168 ? -3.642 -2.422 15.961 1.00 97.69 168 LYS A C 1
ATOM 1311 O O . LYS A 1 168 ? -4.096 -2.959 16.965 1.00 97.69 168 LYS A O 1
ATOM 1316 N N . GLU A 1 169 ? -3.165 -1.180 15.952 1.00 98.06 169 GLU A N 1
ATOM 1317 C CA . GLU A 1 169 ? -3.104 -0.318 17.144 1.00 98.06 169 GLU A CA 1
ATOM 1318 C C . GLU A 1 169 ? -4.501 -0.074 17.742 1.00 98.06 169 GLU A C 1
ATOM 1320 O O . GLU A 1 169 ? -4.688 -0.163 18.953 1.00 98.06 169 GLU A O 1
ATOM 1325 N N . MET A 1 170 ? -5.520 0.170 16.907 1.00 97.88 170 MET A N 1
ATOM 1326 C CA . MET A 1 170 ? -6.906 0.309 17.379 1.00 97.88 170 MET A CA 1
ATOM 1327 C C . MET A 1 170 ? -7.437 -0.984 18.010 1.00 97.88 170 MET A C 1
ATOM 1329 O O . MET A 1 170 ? -8.176 -0.930 18.989 1.00 97.88 170 MET A O 1
ATOM 1333 N N . VAL A 1 171 ? -7.080 -2.149 17.466 1.00 97.19 171 VAL A N 1
ATOM 1334 C CA . VAL A 1 171 ? -7.478 -3.448 18.026 1.00 97.19 171 VAL A CA 1
ATOM 1335 C C . VAL A 1 171 ? -6.825 -3.693 19.383 1.00 97.19 171 VAL A C 1
ATOM 1337 O O . VAL A 1 171 ? -7.529 -4.050 20.323 1.00 97.19 171 VAL A O 1
ATOM 1340 N N . GLU A 1 172 ? -5.519 -3.456 19.494 1.00 97.81 172 GLU A N 1
ATOM 1341 C CA . GLU A 1 172 ? -4.781 -3.566 20.759 1.00 97.81 172 GLU A CA 1
ATOM 1342 C C . GLU A 1 172 ? -5.396 -2.636 21.819 1.00 97.81 172 GLU A C 1
ATOM 1344 O O . GLU A 1 172 ? -5.693 -3.061 22.935 1.00 97.81 172 GLU A O 1
ATOM 1349 N N . LYS A 1 173 ? -5.739 -1.404 21.430 1.00 97.75 173 LYS A N 1
ATOM 1350 C CA . LYS A 1 173 ? -6.417 -0.435 22.297 1.00 97.75 173 LYS A CA 1
ATOM 1351 C C . LYS A 1 173 ? -7.813 -0.878 22.753 1.00 97.75 173 LYS A C 1
ATOM 1353 O O . LYS A 1 173 ? -8.210 -0.603 23.888 1.00 97.75 173 LYS A O 1
ATOM 1358 N N . VAL A 1 174 ? -8.582 -1.557 21.897 1.00 97.12 174 VAL A N 1
ATOM 1359 C CA . VAL A 1 174 ? -9.873 -2.150 22.292 1.00 97.12 174 VAL A CA 1
ATOM 1360 C C . VAL A 1 174 ? -9.668 -3.217 23.366 1.00 97.12 174 VAL A C 1
ATOM 1362 O O . VAL A 1 174 ? -10.400 -3.214 24.358 1.00 97.12 174 VAL A O 1
ATOM 1365 N N . ASP A 1 175 ? -8.669 -4.085 23.208 1.00 95.88 175 ASP A N 1
ATOM 1366 C CA . ASP A 1 175 ? -8.359 -5.136 24.183 1.00 95.88 175 ASP A CA 1
ATOM 1367 C C . ASP A 1 175 ? -7.913 -4.539 25.534 1.00 95.88 175 ASP A C 1
ATOM 1369 O O . ASP A 1 175 ? -8.391 -4.961 26.592 1.00 95.88 175 ASP A O 1
ATOM 1373 N N . GLU A 1 176 ? -7.092 -3.485 25.523 1.00 96.25 176 GLU A N 1
ATOM 1374 C CA . GLU A 1 176 ? -6.705 -2.728 26.725 1.00 96.25 176 GLU A CA 1
ATOM 1375 C C . GLU A 1 176 ? -7.906 -2.094 27.442 1.00 96.25 176 GLU A C 1
ATOM 1377 O O . GLU A 1 176 ? -8.017 -2.159 28.674 1.00 96.25 176 GLU A O 1
ATOM 1382 N N . CYS A 1 177 ? -8.840 -1.505 26.687 1.00 95.81 177 CYS A N 1
ATOM 1383 C CA . CYS A 1 177 ? -10.063 -0.945 27.257 1.00 95.81 177 CYS A CA 1
ATOM 1384 C C . CYS A 1 177 ? -10.927 -2.035 27.897 1.00 95.81 177 CYS A C 1
ATOM 1386 O O . CYS A 1 177 ? -11.417 -1.841 29.006 1.00 95.81 177 CYS A O 1
ATOM 1388 N N . LEU A 1 178 ? -11.079 -3.198 27.254 1.00 94.38 178 LEU A N 1
ATOM 1389 C CA . LEU A 1 178 ? -11.823 -4.329 27.821 1.00 94.38 178 LEU A CA 1
ATOM 1390 C C . LEU A 1 178 ? -11.206 -4.801 29.144 1.00 94.38 178 LEU A C 1
ATOM 1392 O O . LEU A 1 178 ? -11.924 -4.976 30.130 1.00 94.38 178 LEU A O 1
ATOM 1396 N N . HIS A 1 179 ? -9.879 -4.939 29.196 1.00 95.19 179 HIS A N 1
ATOM 1397 C CA . HIS A 1 179 ? -9.165 -5.292 30.423 1.00 95.19 179 HIS A CA 1
ATOM 1398 C C . HIS A 1 179 ? -9.359 -4.256 31.532 1.00 95.19 179 HIS A C 1
ATOM 1400 O O . HIS A 1 179 ? -9.652 -4.621 32.674 1.00 95.19 179 HIS A O 1
ATOM 1406 N N . THR A 1 180 ? -9.261 -2.971 31.195 1.00 95.31 180 THR A N 1
ATOM 1407 C CA . THR A 1 180 ? -9.452 -1.869 32.144 1.00 95.31 180 THR A CA 1
ATOM 1408 C C . THR A 1 180 ? -10.890 -1.821 32.658 1.00 95.31 180 THR A C 1
ATOM 1410 O O . THR A 1 180 ? -11.115 -1.677 33.860 1.00 95.31 180 THR A O 1
ATOM 1413 N N . MET A 1 181 ? -11.879 -1.984 31.777 1.00 95.12 181 MET A N 1
ATOM 1414 C CA . MET A 1 181 ? -13.299 -2.031 32.128 1.00 95.12 181 MET A CA 1
ATOM 1415 C C . MET A 1 181 ? -13.615 -3.185 33.077 1.00 95.12 181 MET A C 1
ATOM 1417 O O . MET A 1 181 ? -14.348 -2.992 34.045 1.00 95.12 181 MET A O 1
ATOM 1421 N N . ASP A 1 182 ? -13.074 -4.375 32.825 1.00 94.62 182 ASP A N 1
ATOM 1422 C CA . ASP A 1 182 ? -13.310 -5.532 33.687 1.00 94.62 182 ASP A CA 1
ATOM 1423 C C . ASP A 1 182 ? -12.642 -5.346 35.059 1.00 94.62 182 ASP A C 1
ATOM 1425 O O . ASP A 1 182 ? -13.299 -5.540 36.084 1.00 94.62 182 ASP A O 1
ATOM 1429 N N . ALA A 1 183 ? -11.386 -4.886 35.100 1.00 94.06 183 ALA A N 1
ATOM 1430 C CA . ALA A 1 183 ? -10.673 -4.603 36.349 1.00 94.06 183 ALA A CA 1
ATOM 1431 C C . ALA A 1 183 ? -11.394 -3.542 37.199 1.00 94.06 183 ALA A C 1
ATOM 1433 O O . ALA A 1 183 ? -11.716 -3.777 38.364 1.00 94.06 183 ALA A O 1
ATOM 1434 N N . THR A 1 184 ? -11.752 -2.409 36.594 1.00 94.75 184 THR A N 1
ATOM 1435 C CA . THR A 1 184 ? -12.461 -1.324 37.293 1.00 94.75 184 THR A CA 1
ATOM 1436 C C . THR A 1 184 ? -13.880 -1.717 37.700 1.00 94.75 184 THR A C 1
ATOM 1438 O O . THR A 1 184 ? -14.344 -1.305 38.760 1.00 94.75 184 THR A O 1
ATOM 1441 N N . ARG A 1 185 ? -14.574 -2.575 36.938 1.00 93.62 185 ARG A N 1
ATOM 1442 C CA . ARG A 1 185 ? -15.859 -3.158 37.363 1.00 93.62 185 ARG A CA 1
ATOM 1443 C C . ARG A 1 185 ? -15.697 -3.995 38.634 1.00 93.62 185 ARG A C 1
ATOM 1445 O O . ARG A 1 185 ? -16.579 -3.956 39.492 1.00 93.62 185 ARG A O 1
ATOM 1452 N N . HIS A 1 186 ? -14.610 -4.755 38.763 1.00 93.94 186 HIS A N 1
ATOM 1453 C CA . HIS A 1 186 ? -14.315 -5.496 39.991 1.00 93.94 186 HIS A CA 1
ATOM 1454 C C . HIS A 1 186 ? -14.009 -4.566 41.167 1.00 93.94 186 HIS A C 1
ATOM 1456 O O . HIS A 1 186 ? -14.557 -4.777 42.247 1.00 93.94 186 HIS A O 1
ATOM 1462 N N . GLU A 1 187 ? -13.222 -3.512 40.953 1.00 93.81 187 GLU A N 1
ATOM 1463 C CA . GLU A 1 187 ? -12.935 -2.497 41.977 1.00 93.81 187 GLU A CA 1
ATOM 1464 C C . GLU A 1 187 ? -14.203 -1.765 42.439 1.00 93.81 187 GLU A C 1
ATOM 1466 O O . GLU A 1 187 ? -14.418 -1.621 43.637 1.00 93.81 187 GLU A O 1
ATOM 1471 N N . ILE A 1 188 ? -15.105 -1.396 41.521 1.00 93.50 188 ILE A N 1
ATOM 1472 C CA . ILE A 1 188 ? -16.414 -0.801 41.851 1.00 93.50 188 ILE A CA 1
ATOM 1473 C C . ILE A 1 188 ? -17.229 -1.727 42.761 1.00 93.50 188 ILE A C 1
ATOM 1475 O O . ILE A 1 188 ? -17.860 -1.258 43.703 1.00 93.50 188 ILE A O 1
ATOM 1479 N N . LYS A 1 189 ? -17.218 -3.042 42.496 1.00 92.81 189 LYS A N 1
ATOM 1480 C CA . LYS A 1 189 ? -17.909 -4.036 43.336 1.00 92.81 189 LYS A CA 1
ATOM 1481 C C . LYS A 1 189 ? -17.253 -4.197 44.715 1.00 92.81 189 LYS A C 1
ATOM 1483 O O . LYS A 1 189 ? -17.930 -4.616 45.649 1.00 92.81 189 LYS A O 1
ATOM 1488 N N . ALA A 1 190 ? -15.956 -3.914 44.833 1.00 93.00 190 ALA A N 1
ATOM 1489 C CA . ALA A 1 190 ? -15.189 -4.043 46.071 1.00 93.00 190 ALA A CA 1
ATOM 1490 C C . ALA A 1 190 ? -15.160 -2.755 46.916 1.00 93.00 190 ALA A C 1
ATOM 1492 O O . ALA A 1 190 ? -14.941 -2.836 48.128 1.00 93.00 190 ALA A O 1
ATOM 1493 N N . ALA A 1 191 ? -15.382 -1.591 46.298 1.00 94.25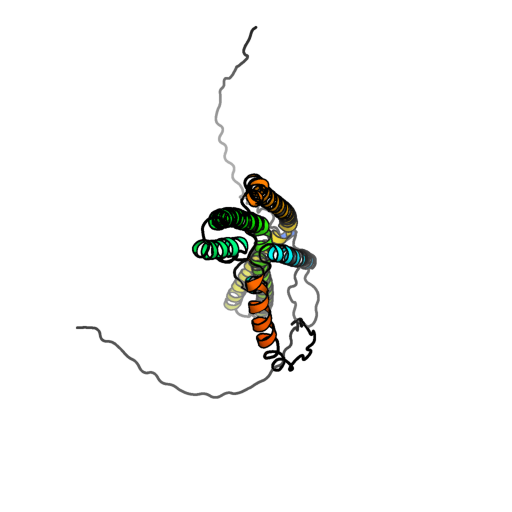 191 ALA A N 1
ATOM 1494 C CA . ALA A 1 191 ? -15.340 -0.286 46.947 1.00 94.25 191 ALA A CA 1
ATOM 1495 C C . ALA A 1 191 ? -16.419 -0.164 48.034 1.00 94.25 191 ALA A C 1
ATOM 1497 O O . ALA A 1 191 ? -17.603 -0.407 47.798 1.00 94.25 191 ALA A O 1
ATOM 1498 N N . LYS A 1 192 ? -16.000 0.236 49.239 1.00 93.00 192 LYS A N 1
ATOM 1499 C CA . LYS A 1 192 ? -16.893 0.431 50.399 1.00 93.00 192 LYS A CA 1
ATOM 1500 C C . LYS A 1 192 ? -17.125 1.905 50.722 1.00 93.00 192 LYS A C 1
ATOM 1502 O O . LYS A 1 192 ? -18.146 2.237 51.318 1.00 93.00 192 LYS A O 1
ATOM 1507 N N . ALA A 1 193 ? -16.182 2.771 50.353 1.00 95.44 193 ALA A N 1
ATOM 1508 C CA . ALA A 1 193 ? -16.253 4.205 50.595 1.00 95.44 193 ALA A CA 1
ATOM 1509 C C . ALA A 1 193 ? -16.853 4.948 49.385 1.00 95.44 193 ALA A C 1
ATOM 1511 O O . ALA A 1 193 ? -16.527 4.609 48.243 1.00 95.44 193 ALA A O 1
ATOM 1512 N N . PRO A 1 194 ? -17.693 5.977 49.607 1.00 93.44 194 PRO A N 1
ATOM 1513 C CA . PRO A 1 194 ? -18.329 6.726 48.522 1.00 93.44 194 PRO A CA 1
ATOM 1514 C C . PRO A 1 194 ? -17.312 7.448 47.624 1.00 93.44 194 PRO A C 1
ATOM 1516 O O . PRO A 1 194 ? -17.445 7.409 46.402 1.00 93.44 194 PRO A O 1
ATOM 1519 N N . ASP A 1 195 ? -16.258 8.024 48.204 1.00 94.25 195 ASP A N 1
ATOM 1520 C CA . ASP A 1 195 ? -15.230 8.756 47.451 1.00 94.25 195 ASP A CA 1
ATOM 1521 C C . ASP A 1 195 ? -14.406 7.826 46.544 1.00 94.25 195 ASP A C 1
ATOM 1523 O O . ASP A 1 195 ? -14.074 8.157 45.403 1.00 94.25 195 ASP A O 1
ATOM 1527 N N . GLU A 1 196 ? -14.104 6.619 47.034 1.00 93.62 196 GLU A N 1
ATOM 1528 C CA . GLU A 1 196 ? -13.414 5.584 46.262 1.00 93.62 196 GLU A CA 1
ATOM 1529 C C . GLU A 1 196 ? -14.285 5.100 45.098 1.00 93.62 196 GLU A C 1
ATOM 1531 O O . GLU A 1 196 ? -13.809 5.011 43.962 1.00 93.62 196 GLU A O 1
ATOM 1536 N N . LEU A 1 197 ? -15.572 4.860 45.363 1.00 94.56 197 LEU A N 1
ATOM 1537 C CA . LEU A 1 197 ? -16.548 4.472 44.352 1.00 94.56 197 LEU A CA 1
ATOM 1538 C C . LEU A 1 197 ? -16.657 5.527 43.242 1.00 94.56 197 LEU A C 1
ATOM 1540 O O . LEU A 1 197 ? -16.663 5.177 42.061 1.00 94.56 197 LEU A O 1
ATOM 1544 N N . GLU A 1 198 ? -16.695 6.815 43.594 1.00 96.00 198 GLU A N 1
ATOM 1545 C CA . GLU A 1 198 ? -16.724 7.901 42.611 1.00 96.00 198 GLU A CA 1
ATOM 1546 C C . GLU A 1 198 ? -15.440 7.931 41.770 1.00 96.00 198 GLU A C 1
ATOM 1548 O O . GLU A 1 198 ? -15.498 8.038 40.537 1.00 96.00 198 GLU A O 1
ATOM 1553 N N . ARG A 1 199 ? -14.270 7.802 42.410 1.00 96.44 199 ARG A N 1
ATOM 1554 C CA . ARG A 1 199 ? -12.970 7.805 41.725 1.00 96.44 199 ARG A CA 1
ATOM 1555 C C . ARG A 1 199 ? -12.863 6.660 40.718 1.00 96.44 199 ARG A C 1
ATOM 1557 O O . ARG A 1 199 ? -12.540 6.910 39.555 1.00 96.44 199 ARG A O 1
ATOM 1564 N N . VAL A 1 200 ? -13.145 5.425 41.133 1.00 95.38 200 VAL A N 1
ATOM 1565 C CA . VAL A 1 200 ? -13.085 4.245 40.250 1.00 95.38 200 VAL A CA 1
ATOM 1566 C C . VAL A 1 200 ? -14.181 4.319 39.181 1.00 95.38 200 VAL A C 1
ATOM 1568 O O . VAL A 1 200 ? -13.923 4.046 38.007 1.00 95.38 200 VAL A O 1
ATOM 1571 N N . GLY A 1 201 ? -15.376 4.797 39.541 1.00 95.31 201 GLY A N 1
ATOM 1572 C CA . GLY A 1 201 ? -16.476 5.038 38.607 1.00 95.31 201 GLY A CA 1
ATOM 1573 C C . GLY A 1 201 ? -16.093 5.975 37.457 1.00 95.31 201 GLY A C 1
ATOM 1574 O O . GLY A 1 201 ? -16.406 5.691 36.298 1.00 95.31 201 GLY A O 1
ATOM 1575 N N . LYS A 1 202 ? -15.345 7.053 37.732 1.00 97.25 202 LYS A N 1
ATOM 1576 C CA . LYS A 1 202 ? -14.826 7.964 36.693 1.00 97.25 202 LYS A CA 1
ATOM 1577 C C . LYS A 1 202 ? -13.876 7.262 35.717 1.00 97.25 202 LYS A C 1
ATOM 1579 O O . LYS A 1 202 ? -13.944 7.538 34.517 1.00 97.25 202 LYS A O 1
ATOM 1584 N N . ILE A 1 203 ? -13.014 6.364 36.201 1.00 95.56 203 ILE A N 1
ATOM 1585 C CA . ILE A 1 203 ? -12.088 5.588 35.355 1.00 95.56 203 ILE A CA 1
ATOM 1586 C C . ILE A 1 203 ? -12.879 4.628 34.462 1.00 95.56 203 ILE A C 1
ATOM 1588 O O . ILE A 1 203 ? -12.666 4.611 33.249 1.00 95.56 203 ILE A O 1
ATOM 1592 N N . TYR A 1 204 ? -13.847 3.906 35.030 1.00 96.38 204 TYR A N 1
ATOM 1593 C CA . TYR A 1 204 ? -14.709 2.991 34.278 1.00 96.38 204 TYR A CA 1
ATOM 1594 C C . TYR A 1 204 ? -15.460 3.704 33.146 1.00 96.38 204 TYR A C 1
ATOM 1596 O O . TYR A 1 204 ? -15.412 3.280 31.991 1.00 96.38 204 TYR A O 1
ATOM 1604 N N . VAL A 1 205 ? -16.094 4.845 33.446 1.00 96.44 205 VAL A N 1
ATOM 1605 C CA . VAL A 1 205 ? -16.819 5.649 32.446 1.00 96.44 205 VAL A CA 1
ATOM 1606 C C . VAL A 1 205 ? -15.884 6.177 31.357 1.00 96.44 205 VAL A C 1
ATOM 1608 O O . VAL A 1 205 ? -16.273 6.214 30.189 1.00 96.44 205 VAL A O 1
ATOM 1611 N N . ARG A 1 206 ? -14.658 6.586 31.705 1.00 97.06 206 ARG A N 1
ATOM 1612 C CA . ARG A 1 206 ? -13.655 7.010 30.716 1.00 97.06 206 ARG A CA 1
ATOM 1613 C C . ARG A 1 206 ? -13.292 5.859 29.778 1.00 97.06 206 ARG A C 1
ATOM 1615 O O . ARG A 1 206 ? -13.320 6.059 28.569 1.00 97.06 206 ARG A O 1
ATOM 1622 N N . SER A 1 207 ? -13.020 4.678 30.330 1.00 96.06 207 SER A N 1
ATOM 1623 C CA . SER A 1 207 ? -12.646 3.495 29.551 1.00 96.06 207 SER A CA 1
ATOM 1624 C C . SER A 1 207 ? -13.762 3.052 28.598 1.00 96.06 207 SER A C 1
ATOM 1626 O O . SER A 1 207 ? -13.485 2.769 27.437 1.00 96.06 207 SER A O 1
ATOM 1628 N N . ILE A 1 208 ? -15.034 3.124 29.018 1.00 96.31 208 ILE A N 1
ATOM 1629 C CA . ILE A 1 208 ? -16.184 2.882 28.124 1.00 96.31 208 ILE A CA 1
ATOM 1630 C C . ILE A 1 208 ? -16.196 3.862 26.946 1.00 96.31 208 ILE A C 1
ATOM 1632 O O . ILE A 1 208 ? -16.365 3.453 25.803 1.00 96.31 208 ILE A O 1
ATOM 1636 N N . ARG A 1 209 ? -16.017 5.164 27.202 1.00 97.62 209 ARG A N 1
ATOM 1637 C CA . ARG A 1 209 ? -16.036 6.174 26.128 1.00 97.62 209 ARG A CA 1
ATOM 1638 C C . ARG A 1 209 ? -14.920 5.945 25.113 1.00 97.62 209 ARG A C 1
ATOM 1640 O O . ARG A 1 209 ? -15.130 6.135 23.918 1.00 97.62 209 ARG A O 1
ATOM 1647 N N . GLU A 1 210 ? -13.743 5.559 25.591 1.00 97.56 210 GLU A N 1
ATOM 1648 C CA . GLU A 1 210 ? -12.588 5.264 24.747 1.00 97.56 210 GLU A CA 1
ATOM 1649 C C . GLU A 1 210 ? -12.775 3.975 23.938 1.00 97.56 210 GLU A C 1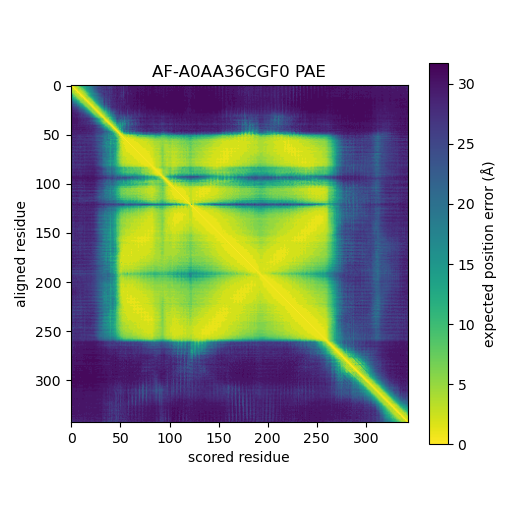
ATOM 1651 O O . GLU A 1 210 ? -12.507 3.966 22.733 1.00 97.56 210 GLU A O 1
ATOM 1656 N N . PHE A 1 211 ? -13.328 2.931 24.561 1.00 97.81 211 PHE A N 1
ATOM 1657 C CA . PHE A 1 211 ? -13.754 1.704 23.891 1.00 97.81 211 PHE A CA 1
ATOM 1658 C C . PHE A 1 211 ? -14.750 1.996 22.762 1.00 97.81 211 PHE A C 1
ATOM 1660 O O . PHE A 1 211 ? -14.528 1.582 21.623 1.00 97.81 211 PHE A O 1
ATOM 1667 N N . ASP A 1 212 ? -15.812 2.753 23.054 1.00 96.12 212 ASP A N 1
ATOM 1668 C CA . ASP A 1 212 ? -16.861 3.093 22.088 1.00 96.12 212 ASP A CA 1
ATOM 1669 C C . ASP A 1 212 ? -16.298 3.895 20.908 1.00 96.12 212 ASP A C 1
ATOM 1671 O O . ASP A 1 212 ? -16.617 3.612 19.750 1.00 96.12 212 ASP A O 1
ATOM 1675 N N . SER A 1 213 ? -15.436 4.880 21.187 1.00 97.81 213 SER A N 1
ATOM 1676 C CA . SER A 1 213 ? -14.779 5.681 20.148 1.00 97.81 213 SER A CA 1
ATOM 1677 C C . SER A 1 213 ? -13.900 4.815 19.247 1.00 97.81 213 SER A C 1
ATOM 1679 O O . SER A 1 213 ? -13.992 4.909 18.025 1.00 97.81 213 SER A O 1
ATOM 1681 N N . THR A 1 214 ? -13.093 3.930 19.834 1.00 97.75 214 THR A N 1
ATOM 1682 C CA . THR A 1 214 ? -12.164 3.075 19.081 1.00 97.75 214 THR A CA 1
ATOM 1683 C C . THR A 1 214 ? -12.918 2.027 18.253 1.00 97.75 214 THR A C 1
ATOM 1685 O O . THR A 1 214 ? -12.613 1.818 17.079 1.00 97.75 214 THR A O 1
ATOM 1688 N N . CYS A 1 215 ? -13.971 1.417 18.809 1.00 96.94 215 CYS A N 1
ATOM 1689 C CA . CYS A 1 215 ? -14.837 0.495 18.069 1.00 96.94 215 CYS A CA 1
ATOM 1690 C C . CYS A 1 215 ? -15.553 1.185 16.906 1.00 96.94 215 CYS A C 1
ATOM 1692 O O . CYS A 1 215 ? -15.738 0.575 15.851 1.00 96.94 215 CYS A O 1
ATOM 1694 N N . LYS A 1 216 ? -15.941 2.456 17.071 1.00 97.81 216 LYS A N 1
ATOM 1695 C CA . LYS A 1 216 ? -16.543 3.246 15.996 1.00 97.81 216 LYS A CA 1
ATOM 1696 C C . LYS A 1 216 ? -15.567 3.447 14.836 1.00 97.81 216 LYS A C 1
ATOM 1698 O O . LYS A 1 216 ? -15.962 3.203 13.700 1.00 97.81 216 LYS A O 1
ATOM 1703 N N . GLU A 1 217 ? -14.316 3.816 15.107 1.00 98.00 217 GLU A N 1
ATOM 1704 C CA . GLU A 1 217 ? -13.287 3.964 14.065 1.00 98.00 217 GLU A CA 1
ATOM 1705 C C . GLU A 1 217 ? -13.023 2.641 13.326 1.00 98.00 217 GLU A C 1
ATOM 1707 O O . GLU A 1 217 ? -13.001 2.606 12.096 1.00 98.00 217 GLU A O 1
ATOM 1712 N N . ILE A 1 218 ? -12.915 1.524 14.053 1.00 97.94 218 ILE A N 1
ATOM 1713 C CA . ILE A 1 218 ? -12.791 0.186 13.449 1.00 97.94 218 ILE A CA 1
ATOM 1714 C C . ILE A 1 218 ? -14.000 -0.130 12.558 1.00 97.94 218 ILE A C 1
ATOM 1716 O O . ILE A 1 218 ? -13.853 -0.631 11.441 1.00 97.94 218 ILE A O 1
ATOM 1720 N N . ASN A 1 219 ? -15.207 0.171 13.033 1.00 97.50 219 ASN A N 1
ATOM 1721 C CA . ASN A 1 219 ? -16.430 -0.067 12.281 1.00 97.50 219 ASN A CA 1
ATOM 1722 C C . ASN A 1 219 ? -16.512 0.802 11.011 1.00 97.50 219 ASN A C 1
ATOM 1724 O O . ASN A 1 219 ? -17.015 0.341 9.990 1.00 97.50 219 ASN A O 1
ATOM 1728 N N . GLU A 1 220 ? -15.983 2.026 11.025 1.00 97.94 220 GLU A N 1
ATOM 1729 C CA . GLU A 1 220 ? -15.867 2.863 9.821 1.00 97.94 220 GLU A CA 1
ATOM 1730 C C . GLU A 1 220 ? -14.939 2.222 8.770 1.00 97.94 220 GLU A C 1
ATOM 1732 O O . GLU A 1 220 ? -15.277 2.190 7.582 1.00 97.94 220 GLU A O 1
ATOM 1737 N N . VAL A 1 221 ? -13.818 1.619 9.188 1.00 97.31 221 VAL A N 1
ATOM 1738 C CA . VAL A 1 221 ? -12.939 0.840 8.289 1.00 97.31 221 VAL A CA 1
ATOM 1739 C C . VAL A 1 221 ? -13.678 -0.366 7.702 1.00 97.31 221 VAL A C 1
ATOM 1741 O O . VAL A 1 221 ? -13.608 -0.616 6.497 1.00 97.31 221 VAL A O 1
ATOM 1744 N N . ILE A 1 222 ? -14.432 -1.098 8.527 1.00 98.00 222 ILE A N 1
ATOM 1745 C CA . ILE A 1 222 ? -15.247 -2.241 8.085 1.00 98.00 222 ILE A CA 1
ATOM 1746 C C . ILE A 1 222 ? -16.276 -1.800 7.034 1.00 98.00 222 ILE A C 1
ATOM 1748 O O . ILE A 1 222 ? -16.396 -2.428 5.979 1.00 98.00 222 ILE A O 1
ATOM 1752 N N . GLN A 1 223 ? -16.998 -0.708 7.289 1.00 97.81 223 GLN A N 1
ATOM 1753 C CA . GLN A 1 223 ? -18.053 -0.212 6.402 1.00 97.81 223 GLN A CA 1
ATOM 1754 C C . GLN A 1 223 ? -17.512 0.294 5.060 1.00 97.81 223 GLN A C 1
ATOM 1756 O O . GLN A 1 223 ? -18.157 0.112 4.028 1.00 97.81 223 GLN A O 1
ATOM 1761 N N . THR A 1 224 ? -16.310 0.869 5.049 1.00 97.62 224 THR A N 1
ATOM 1762 C CA . THR A 1 224 ? -15.661 1.407 3.839 1.00 97.62 224 THR A CA 1
ATOM 1763 C C . THR A 1 224 ? -14.832 0.370 3.069 1.00 97.62 224 THR A C 1
ATOM 1765 O O . THR A 1 224 ? -14.199 0.690 2.055 1.00 97.62 224 THR A O 1
ATOM 1768 N N . LEU A 1 225 ? -14.848 -0.903 3.487 1.00 97.88 225 LEU A N 1
ATOM 1769 C CA . LEU A 1 225 ? -14.075 -1.973 2.848 1.00 97.88 225 LEU A CA 1
ATOM 1770 C C . LEU A 1 225 ? -14.443 -2.171 1.369 1.00 97.88 225 LEU A C 1
ATOM 1772 O O . LEU A 1 225 ? -13.564 -2.419 0.544 1.00 97.88 225 LEU A O 1
ATOM 1776 N N . ASN A 1 226 ? -15.723 -2.056 1.009 1.00 98.19 226 ASN A N 1
ATOM 1777 C CA . ASN A 1 226 ? -16.159 -2.226 -0.382 1.00 98.19 226 ASN A CA 1
ATOM 1778 C C . ASN A 1 226 ? -15.683 -1.080 -1.285 1.00 98.19 226 ASN A C 1
ATOM 1780 O O . ASN A 1 226 ? -15.200 -1.337 -2.389 1.00 98.19 226 ASN A O 1
ATOM 1784 N N . ASP A 1 227 ? -15.715 0.158 -0.795 1.00 98.38 227 ASP A N 1
ATOM 1785 C CA . ASP A 1 227 ? -15.170 1.310 -1.523 1.00 98.38 227 ASP A CA 1
ATOM 1786 C C . ASP A 1 227 ? -13.657 1.178 -1.706 1.00 98.38 227 ASP A C 1
ATOM 1788 O O . ASP A 1 227 ? -13.111 1.457 -2.777 1.00 98.38 227 ASP A O 1
ATOM 1792 N N . THR A 1 228 ? -12.977 0.682 -0.672 1.00 98.19 228 THR A N 1
ATOM 1793 C CA . THR A 1 228 ? -11.544 0.379 -0.707 1.00 98.19 228 THR A CA 1
ATOM 1794 C C . THR A 1 228 ? -11.231 -0.688 -1.758 1.00 98.19 228 THR A C 1
ATOM 1796 O O . THR A 1 228 ? -10.331 -0.496 -2.577 1.00 98.19 228 THR A O 1
ATOM 1799 N N . ARG A 1 229 ? -12.020 -1.771 -1.822 1.00 98.56 229 ARG A N 1
ATOM 1800 C CA . ARG A 1 229 ? -11.901 -2.812 -2.860 1.00 98.56 229 ARG A CA 1
ATOM 1801 C C . ARG A 1 229 ? -12.042 -2.240 -4.263 1.00 98.56 229 ARG A C 1
ATOM 1803 O O . ARG A 1 229 ? -11.204 -2.514 -5.121 1.00 98.56 229 ARG A O 1
ATOM 1810 N N . TYR A 1 230 ? -13.067 -1.425 -4.483 1.00 98.38 230 TYR A N 1
ATOM 1811 C CA . TYR A 1 230 ? -13.305 -0.791 -5.775 1.00 98.38 230 TYR A CA 1
ATOM 1812 C C . TYR A 1 230 ? -12.163 0.157 -6.171 1.00 98.38 230 TYR A C 1
ATOM 1814 O O . TYR A 1 230 ? -11.705 0.148 -7.315 1.00 98.38 230 TYR A O 1
ATOM 1822 N N . ARG A 1 231 ? -11.634 0.931 -5.216 1.00 98.25 231 ARG A N 1
ATOM 1823 C CA . ARG A 1 231 ? -10.459 1.782 -5.440 1.00 98.25 231 ARG A CA 1
ATOM 1824 C C . ARG A 1 231 ? -9.238 0.950 -5.831 1.00 98.25 231 ARG A C 1
ATOM 1826 O O . ARG A 1 231 ? -8.594 1.259 -6.825 1.00 98.25 231 ARG A O 1
ATOM 1833 N N . HIS A 1 232 ? -8.946 -0.139 -5.123 1.00 98.50 232 HIS A N 1
ATOM 1834 C CA . HIS A 1 232 ? -7.815 -1.011 -5.460 1.00 98.50 232 HIS A CA 1
ATOM 1835 C C . HIS A 1 232 ? -7.947 -1.664 -6.841 1.00 98.50 232 HIS A C 1
ATOM 1837 O O . HIS A 1 232 ? -6.948 -1.787 -7.550 1.00 98.50 232 HIS A O 1
ATOM 1843 N N . GLN A 1 233 ? -9.162 -2.026 -7.263 1.00 98.38 233 GLN A N 1
ATOM 1844 C CA . GLN A 1 233 ? -9.413 -2.510 -8.625 1.00 98.38 233 GLN A CA 1
ATOM 1845 C C . GLN A 1 233 ? -9.059 -1.447 -9.669 1.00 98.38 233 GLN A C 1
ATOM 1847 O O . GLN A 1 233 ? -8.314 -1.735 -10.604 1.00 98.38 233 GLN A O 1
ATOM 1852 N N . LYS A 1 234 ? -9.515 -0.200 -9.484 1.00 98.44 234 LYS A N 1
ATOM 1853 C CA . LYS A 1 234 ? -9.150 0.919 -10.370 1.00 98.44 234 LYS A CA 1
ATOM 1854 C C . LYS A 1 234 ? -7.645 1.147 -10.425 1.00 98.44 234 LYS A C 1
ATOM 1856 O O . LYS A 1 234 ? -7.094 1.295 -11.509 1.00 98.44 234 LYS A O 1
ATOM 1861 N N . ASN A 1 235 ? -6.987 1.140 -9.272 1.00 97.94 235 ASN A N 1
ATOM 1862 C CA . ASN A 1 235 ? -5.540 1.300 -9.171 1.00 97.94 235 ASN A CA 1
ATOM 1863 C C . ASN A 1 235 ? -4.782 0.184 -9.905 1.00 97.94 235 ASN A C 1
ATOM 1865 O O . ASN A 1 235 ? -3.793 0.460 -10.572 1.00 97.94 235 ASN A O 1
ATOM 1869 N N . THR A 1 236 ? -5.277 -1.054 -9.831 1.00 98.25 236 THR A N 1
ATOM 1870 C CA . THR A 1 236 ? -4.707 -2.204 -10.549 1.00 98.25 236 THR A CA 1
ATOM 1871 C C . THR A 1 236 ? -4.809 -2.023 -12.061 1.00 98.25 236 THR A C 1
ATOM 1873 O O . THR A 1 236 ? -3.826 -2.197 -12.771 1.00 98.25 236 THR A O 1
ATOM 1876 N N . VAL A 1 237 ? -5.978 -1.622 -12.567 1.00 98.44 237 VAL A N 1
ATOM 1877 C CA . VAL A 1 237 ? -6.157 -1.349 -14.003 1.00 98.44 237 VAL A CA 1
ATOM 1878 C C . VAL A 1 237 ? -5.270 -0.187 -14.451 1.00 98.44 237 VAL A C 1
ATOM 1880 O O . VAL A 1 237 ? -4.594 -0.293 -15.469 1.00 98.44 237 VAL A O 1
ATOM 1883 N N . ALA A 1 238 ? -5.214 0.891 -13.664 1.00 98.38 238 ALA A N 1
ATOM 1884 C CA . ALA A 1 238 ? -4.357 2.037 -13.948 1.00 98.38 238 ALA A CA 1
ATOM 1885 C C . ALA A 1 238 ? -2.870 1.651 -14.001 1.00 98.38 238 ALA A C 1
ATOM 1887 O O . ALA A 1 238 ? -2.144 2.161 -14.847 1.00 98.38 238 ALA A O 1
ATOM 1888 N N . PHE A 1 239 ? -2.413 0.736 -13.142 1.00 98.38 239 PHE A N 1
ATOM 1889 C CA . PHE A 1 239 ? -1.042 0.227 -13.184 1.00 98.38 239 PHE A CA 1
ATOM 1890 C C . PHE A 1 239 ? -0.718 -0.439 -14.526 1.00 98.38 239 PHE A C 1
ATOM 1892 O O . PHE A 1 239 ? 0.296 -0.110 -15.142 1.00 98.38 239 PHE A O 1
ATOM 1899 N N . TYR A 1 240 ? -1.593 -1.325 -15.009 1.00 98.38 240 TYR A N 1
ATOM 1900 C CA . TYR A 1 240 ? -1.397 -1.998 -16.295 1.00 98.38 240 TYR A CA 1
ATOM 1901 C C . TYR A 1 240 ? -1.503 -1.048 -17.493 1.00 98.38 240 TYR A C 1
ATOM 1903 O O . TYR A 1 240 ? -0.722 -1.180 -18.429 1.00 98.38 240 TYR A O 1
ATOM 1911 N N . ASP A 1 241 ? -2.396 -0.058 -17.450 1.00 98.44 241 ASP A N 1
ATOM 1912 C CA . ASP A 1 241 ? -2.463 0.999 -18.470 1.00 98.44 241 ASP A CA 1
ATOM 1913 C C . ASP A 1 241 ? -1.156 1.816 -18.517 1.00 98.44 241 ASP A C 1
ATOM 1915 O O . ASP A 1 241 ? -0.577 2.032 -19.583 1.00 98.44 241 ASP A O 1
ATOM 1919 N N . MET A 1 242 ? -0.604 2.193 -17.356 1.00 98.06 242 MET A N 1
ATOM 1920 C CA . MET A 1 242 ? 0.696 2.876 -17.297 1.00 98.06 242 MET A CA 1
ATOM 1921 C C . MET A 1 242 ? 1.838 2.000 -17.828 1.00 98.06 242 MET A C 1
ATOM 1923 O O . MET A 1 242 ? 2.733 2.510 -18.506 1.00 98.06 242 MET A O 1
ATOM 1927 N N . MET A 1 243 ? 1.808 0.695 -17.552 1.00 97.44 243 MET A N 1
ATOM 1928 C CA . MET A 1 243 ? 2.783 -0.267 -18.070 1.00 97.44 243 MET A CA 1
ATOM 1929 C C . MET A 1 243 ? 2.696 -0.409 -19.592 1.00 97.44 243 MET A C 1
ATOM 1931 O O . MET A 1 243 ? 3.719 -0.388 -20.278 1.00 97.44 243 MET A O 1
ATOM 1935 N N . GLU A 1 244 ? 1.487 -0.510 -20.140 1.00 98.44 244 GLU A N 1
ATOM 1936 C CA . GLU A 1 244 ? 1.271 -0.559 -21.584 1.00 98.44 244 GLU A CA 1
ATOM 1937 C C . GLU A 1 244 ? 1.820 0.705 -22.258 1.00 98.44 244 GLU A C 1
ATOM 1939 O O . GLU A 1 244 ? 2.589 0.627 -23.221 1.00 98.44 244 GLU A O 1
ATOM 1944 N N . GLN A 1 245 ? 1.475 1.880 -21.727 1.00 98.25 245 GLN A N 1
ATOM 1945 C CA . GLN A 1 245 ? 1.958 3.162 -22.239 1.00 98.25 245 GLN A CA 1
ATOM 1946 C C . GLN A 1 245 ? 3.483 3.265 -22.171 1.00 98.25 245 GLN A C 1
ATOM 1948 O O . GLN A 1 245 ? 4.105 3.762 -23.113 1.00 98.25 245 GLN A O 1
ATOM 1953 N N . TYR A 1 246 ? 4.091 2.782 -21.087 1.00 97.75 246 TYR A N 1
ATOM 1954 C CA . TYR A 1 246 ? 5.541 2.701 -20.936 1.00 97.75 246 TYR A CA 1
ATOM 1955 C C . TYR A 1 246 ? 6.180 1.872 -22.060 1.00 97.75 246 TYR A C 1
ATOM 1957 O O . TYR A 1 246 ? 7.021 2.390 -22.801 1.00 97.75 246 TYR A O 1
ATOM 1965 N N . HIS A 1 247 ? 5.741 0.625 -22.252 1.00 98.12 247 HIS A N 1
ATOM 1966 C CA . HIS A 1 247 ? 6.300 -0.250 -23.286 1.00 98.12 247 HIS A CA 1
ATOM 1967 C C . HIS A 1 247 ? 6.060 0.283 -24.698 1.00 98.12 247 HIS A C 1
ATOM 1969 O O . HIS A 1 247 ? 6.966 0.238 -25.531 1.00 98.12 247 HIS A O 1
ATOM 1975 N N . ARG A 1 248 ? 4.880 0.853 -24.965 1.00 98.69 248 ARG A N 1
ATOM 1976 C CA . ARG A 1 248 ? 4.568 1.475 -26.257 1.00 98.69 248 ARG A CA 1
ATOM 1977 C C . ARG A 1 248 ? 5.528 2.623 -26.562 1.00 98.69 248 ARG A C 1
ATOM 1979 O O . ARG A 1 248 ? 6.091 2.672 -27.650 1.00 98.69 248 ARG A O 1
ATOM 1986 N N . ARG A 1 249 ? 5.761 3.518 -25.597 1.00 98.44 249 ARG A N 1
ATOM 1987 C CA . ARG A 1 249 ? 6.688 4.651 -25.756 1.00 98.44 249 ARG A CA 1
ATOM 1988 C C . ARG A 1 249 ? 8.127 4.196 -25.967 1.00 98.44 249 ARG A C 1
ATOM 1990 O O . ARG A 1 249 ? 8.810 4.769 -26.812 1.00 98.44 249 ARG A O 1
ATOM 1997 N N . MET A 1 250 ? 8.569 3.170 -25.239 1.00 98.12 250 MET A N 1
ATOM 1998 C CA . MET A 1 250 ? 9.885 2.559 -25.438 1.00 98.12 250 MET A CA 1
ATOM 1999 C C . MET A 1 250 ? 10.037 1.997 -26.854 1.00 98.12 250 MET A C 1
ATOM 2001 O O . MET A 1 250 ? 10.996 2.327 -27.549 1.00 98.12 250 MET A O 1
ATOM 2005 N N . ALA A 1 251 ? 9.061 1.211 -27.314 1.00 98.25 251 ALA A N 1
ATOM 2006 C CA . ALA A 1 251 ? 9.072 0.622 -28.649 1.00 98.25 251 ALA A CA 1
ATOM 2007 C C . ALA A 1 251 ? 9.081 1.690 -29.753 1.00 98.25 251 ALA A C 1
ATOM 2009 O O . ALA A 1 251 ? 9.884 1.602 -30.679 1.00 98.25 251 ALA A O 1
ATOM 2010 N N . THR A 1 252 ? 8.247 2.729 -29.635 1.00 98.12 252 THR A N 1
ATOM 2011 C CA . THR A 1 252 ? 8.246 3.863 -30.571 1.00 98.12 252 THR A CA 1
ATOM 2012 C C . THR A 1 252 ? 9.602 4.560 -30.597 1.00 98.12 252 THR A C 1
ATOM 2014 O O . THR A 1 252 ? 10.138 4.797 -31.675 1.00 98.12 252 THR A O 1
ATOM 2017 N N . ALA A 1 253 ? 10.195 4.832 -29.429 1.00 97.50 253 ALA A N 1
ATOM 2018 C CA . ALA A 1 253 ? 11.497 5.483 -29.353 1.00 97.50 253 ALA A CA 1
ATOM 2019 C C . ALA A 1 253 ? 12.594 4.669 -30.050 1.00 97.50 253 ALA A C 1
ATOM 2021 O O . ALA A 1 253 ? 13.379 5.260 -30.779 1.00 97.50 253 ALA A O 1
ATOM 2022 N N . ILE A 1 254 ? 12.621 3.345 -29.871 1.00 96.38 254 ILE A N 1
ATOM 2023 C CA . ILE A 1 254 ? 13.580 2.454 -30.543 1.00 96.38 254 ILE A CA 1
ATOM 2024 C C . ILE A 1 254 ? 13.319 2.401 -32.051 1.00 96.38 254 ILE A C 1
ATOM 2026 O O . ILE A 1 254 ? 14.252 2.497 -32.840 1.00 96.38 254 ILE A O 1
ATOM 2030 N N . HIS A 1 255 ? 12.063 2.259 -32.468 1.00 95.50 255 HIS A N 1
ATOM 2031 C CA . HIS A 1 255 ? 11.707 2.143 -33.880 1.00 95.50 255 HIS A CA 1
ATOM 2032 C C . HIS A 1 255 ? 12.019 3.416 -34.672 1.00 95.50 255 HIS A C 1
ATOM 2034 O O . HIS A 1 255 ? 12.559 3.333 -35.771 1.00 95.50 255 HIS A O 1
ATOM 2040 N N . ASP A 1 256 ? 11.709 4.588 -34.118 1.00 93.56 256 ASP A N 1
ATOM 2041 C CA . ASP A 1 256 ? 12.059 5.865 -34.746 1.00 93.56 256 ASP A CA 1
ATOM 2042 C C . ASP A 1 256 ? 13.571 6.006 -34.872 1.00 93.56 256 ASP A C 1
ATOM 2044 O O . ASP A 1 256 ? 14.076 6.384 -35.922 1.00 93.56 256 ASP A O 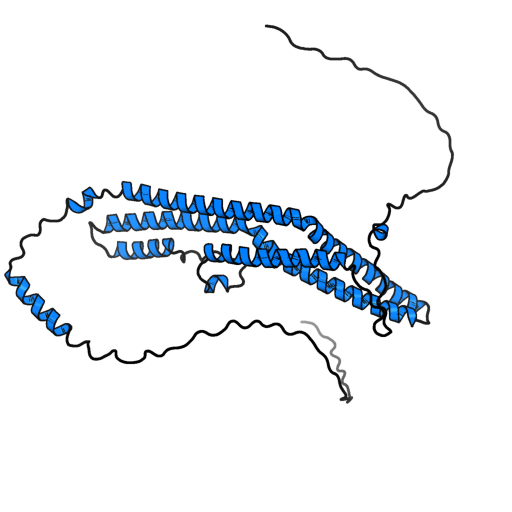1
ATOM 2048 N N . ALA A 1 257 ? 14.290 5.589 -33.834 1.00 91.06 257 ALA A N 1
ATOM 2049 C CA . ALA A 1 257 ? 15.733 5.570 -33.848 1.00 91.06 257 ALA A CA 1
ATOM 2050 C C . ALA A 1 257 ? 16.258 4.660 -34.994 1.00 91.06 257 ALA A C 1
ATOM 2052 O O . ALA A 1 257 ? 17.075 5.085 -35.811 1.00 91.06 257 ALA A O 1
ATOM 2053 N N . LEU A 1 258 ? 15.754 3.434 -35.127 1.00 88.56 258 LEU A N 1
ATOM 2054 C CA . LEU A 1 258 ? 16.196 2.513 -36.181 1.00 88.56 258 LEU A CA 1
ATOM 2055 C C . LEU A 1 258 ? 15.946 3.026 -37.609 1.00 88.56 258 LEU A C 1
ATOM 2057 O O . LEU A 1 258 ? 16.673 2.625 -38.512 1.00 88.56 258 LEU A O 1
ATOM 2061 N N . LYS A 1 259 ? 14.965 3.910 -37.832 1.00 88.69 259 LYS A N 1
ATOM 2062 C CA . LYS A 1 259 ? 14.768 4.552 -39.147 1.00 88.69 259 LYS A CA 1
ATOM 2063 C C . LYS A 1 259 ? 15.881 5.537 -39.491 1.00 88.69 259 LYS A C 1
ATOM 2065 O O . LYS A 1 259 ? 16.239 5.659 -40.658 1.00 88.69 259 LYS A O 1
ATOM 2070 N N . ASP A 1 260 ? 16.396 6.238 -38.486 1.00 82.56 260 ASP A N 1
ATOM 2071 C CA . ASP A 1 260 ? 17.439 7.251 -38.660 1.00 82.56 260 ASP A CA 1
ATOM 2072 C C . ASP A 1 260 ? 18.822 6.613 -38.857 1.00 82.56 260 ASP A C 1
ATOM 2074 O O . ASP A 1 260 ? 19.703 7.186 -39.504 1.00 82.56 260 ASP A O 1
ATOM 2078 N N . VAL A 1 261 ? 19.015 5.396 -38.342 1.00 78.69 261 VAL A N 1
ATOM 2079 C CA . VAL A 1 261 ? 20.200 4.579 -38.619 1.00 78.69 261 VAL A CA 1
ATOM 2080 C C . VAL A 1 261 ? 20.037 3.961 -39.999 1.00 78.69 261 VAL A C 1
ATOM 2082 O O . VAL A 1 261 ? 19.520 2.862 -40.130 1.00 78.69 261 VAL A O 1
ATOM 2085 N N . ASN A 1 262 ? 20.470 4.671 -41.041 1.00 63.84 262 ASN A N 1
ATOM 2086 C CA . ASN A 1 262 ? 20.472 4.159 -42.410 1.00 63.84 262 ASN A CA 1
ATOM 2087 C C . ASN A 1 262 ? 21.343 2.881 -42.507 1.00 63.84 262 ASN A C 1
ATOM 2089 O O . ASN A 1 262 ? 22.575 2.997 -42.516 1.00 63.84 262 ASN A O 1
ATOM 2093 N N . PRO A 1 263 ? 20.757 1.671 -42.605 1.00 55.53 263 PRO A N 1
ATOM 2094 C CA . PRO A 1 263 ? 21.534 0.430 -42.612 1.00 55.53 263 PRO A CA 1
ATOM 2095 C C . PRO A 1 263 ? 22.396 0.311 -43.880 1.00 55.53 263 PRO A C 1
ATOM 2097 O O . PRO A 1 263 ? 23.470 -0.290 -43.853 1.00 55.53 263 PRO A O 1
ATOM 2100 N N . ASP A 1 264 ? 21.992 0.974 -44.969 1.00 53.44 264 ASP A N 1
ATOM 2101 C CA . ASP A 1 264 ? 22.708 0.973 -46.247 1.00 53.44 264 ASP A CA 1
ATOM 2102 C C . ASP A 1 264 ? 23.937 1.894 -46.257 1.00 53.44 264 ASP A C 1
ATOM 2104 O O . ASP A 1 264 ? 24.749 1.839 -47.185 1.00 53.44 264 ASP A O 1
ATOM 2108 N N . GLY A 1 265 ? 24.079 2.769 -45.256 1.00 52.56 265 GLY A N 1
ATOM 2109 C CA . GLY A 1 265 ? 25.214 3.686 -45.125 1.00 52.56 265 GLY A CA 1
ATOM 2110 C C . GLY A 1 265 ? 26.452 3.041 -44.503 1.00 52.56 265 GLY A C 1
ATOM 2111 O O . GLY A 1 265 ? 27.569 3.446 -44.815 1.00 52.56 265 GLY A O 1
ATOM 2112 N N . ILE A 1 266 ? 26.270 2.010 -43.672 1.00 52.44 266 ILE A N 1
ATOM 2113 C CA . ILE A 1 266 ? 27.369 1.364 -42.935 1.00 52.44 266 ILE A CA 1
ATOM 2114 C C . ILE A 1 266 ? 28.193 0.448 -43.857 1.00 52.44 266 ILE A C 1
ATOM 2116 O O . ILE A 1 266 ? 29.410 0.370 -43.718 1.00 52.44 266 ILE A O 1
ATOM 2120 N N . HIS A 1 267 ? 27.576 -0.171 -44.869 1.00 49.16 267 HIS A N 1
ATOM 2121 C CA . HIS A 1 267 ? 28.270 -1.089 -45.785 1.00 49.16 267 HIS A CA 1
ATOM 2122 C C . HIS A 1 267 ? 28.891 -0.432 -47.028 1.00 49.16 267 HIS A C 1
ATOM 2124 O O . HIS A 1 267 ? 29.661 -1.076 -47.737 1.00 49.16 267 HIS A O 1
ATOM 2130 N N . LYS A 1 268 ? 28.597 0.841 -47.324 1.00 49.03 268 LYS A N 1
ATOM 2131 C CA . LYS A 1 268 ? 29.130 1.503 -48.534 1.00 49.03 268 LYS A CA 1
ATOM 2132 C C . LYS A 1 268 ? 30.547 2.055 -48.371 1.00 49.03 268 LYS A C 1
ATOM 2134 O O . LYS A 1 268 ? 31.192 2.337 -49.376 1.00 49.03 268 LYS A O 1
ATOM 2139 N N . ASN A 1 269 ? 31.035 2.147 -47.134 1.00 46.88 269 ASN A N 1
ATOM 2140 C CA . ASN A 1 269 ? 32.370 2.644 -46.808 1.00 46.88 269 ASN A CA 1
ATOM 2141 C C . ASN A 1 269 ? 33.291 1.568 -46.221 1.00 46.88 269 ASN A C 1
ATOM 2143 O O . ASN A 1 269 ? 34.320 1.917 -45.649 1.00 46.88 269 ASN A O 1
ATOM 2147 N N . GLU A 1 270 ? 32.985 0.273 -46.373 1.00 45.59 270 GLU A N 1
ATOM 2148 C CA . GLU A 1 270 ? 34.029 -0.730 -46.165 1.00 45.59 270 GLU A CA 1
ATOM 2149 C C . GLU A 1 270 ? 35.134 -0.475 -47.203 1.00 45.59 270 GLU A C 1
ATOM 2151 O O . GLU A 1 270 ? 34.883 -0.592 -48.410 1.00 45.59 270 GLU A O 1
ATOM 2156 N N . PRO A 1 271 ? 36.362 -0.100 -46.792 1.00 50.34 271 PRO A N 1
ATOM 2157 C CA . PRO A 1 271 ? 37.464 -0.071 -47.730 1.00 50.34 271 PRO A CA 1
ATOM 2158 C C . PRO A 1 271 ? 37.588 -1.491 -48.269 1.00 50.34 271 PRO A C 1
ATOM 2160 O O . PRO A 1 271 ? 37.847 -2.414 -47.492 1.00 50.34 271 PRO A O 1
ATOM 2163 N N . LYS A 1 272 ? 37.393 -1.667 -49.589 1.00 52.03 272 LYS A N 1
ATOM 2164 C CA . LYS A 1 272 ? 37.711 -2.927 -50.278 1.00 52.03 272 LYS A CA 1
ATOM 2165 C C . LYS A 1 272 ? 39.008 -3.444 -49.666 1.00 52.03 272 LYS A C 1
ATOM 2167 O O . LYS A 1 272 ? 39.961 -2.654 -49.627 1.00 52.03 272 LYS A O 1
ATOM 2172 N N . PRO A 1 273 ? 39.052 -4.681 -49.142 1.00 49.31 273 PRO A N 1
ATOM 2173 C CA . PRO A 1 273 ? 40.239 -5.182 -48.479 1.00 49.31 273 PRO A CA 1
ATOM 2174 C C . PRO A 1 273 ? 41.400 -5.005 -49.451 1.00 49.31 273 PRO A C 1
ATOM 2176 O O . PRO A 1 273 ? 41.468 -5.688 -50.470 1.00 49.31 273 PRO A O 1
ATOM 2179 N N . LYS A 1 274 ? 42.279 -4.029 -49.181 1.00 56.91 274 LYS A N 1
ATOM 2180 C CA . LYS A 1 274 ? 43.546 -3.918 -49.897 1.00 56.91 274 LYS A CA 1
ATOM 2181 C C . LYS A 1 274 ? 44.212 -5.255 -49.654 1.00 56.91 274 LYS A C 1
ATOM 2183 O O . LYS A 1 274 ? 44.460 -5.587 -48.492 1.00 56.91 274 LYS A O 1
ATOM 2188 N N . GLU A 1 275 ? 44.401 -6.026 -50.721 1.00 50.84 275 GLU A N 1
ATOM 2189 C CA . GLU A 1 275 ? 45.098 -7.303 -50.694 1.00 50.84 275 GLU A CA 1
ATOM 2190 C C . GLU A 1 275 ? 46.368 -7.116 -49.867 1.00 50.84 275 GLU A C 1
ATOM 2192 O O . GLU A 1 275 ? 47.318 -6.449 -50.281 1.00 50.84 275 GLU A O 1
ATOM 2197 N N . ARG A 1 276 ? 46.354 -7.612 -48.624 1.00 51.81 276 ARG A N 1
ATOM 2198 C CA . ARG A 1 276 ? 47.569 -7.614 -47.821 1.00 51.81 276 ARG A CA 1
ATOM 2199 C C . ARG A 1 276 ? 48.513 -8.586 -48.513 1.00 51.81 276 ARG A C 1
ATOM 2201 O O . ARG A 1 276 ? 48.093 -9.721 -48.753 1.00 51.81 276 ARG A O 1
ATOM 2208 N N . PRO A 1 277 ? 49.767 -8.195 -48.786 1.00 50.84 277 PRO A N 1
ATOM 2209 C CA . PRO A 1 277 ? 50.748 -9.120 -49.320 1.00 50.84 277 PRO A CA 1
ATOM 2210 C C . PRO A 1 277 ? 50.823 -10.341 -48.398 1.00 50.84 277 PRO A C 1
ATOM 2212 O O . PRO A 1 277 ? 51.027 -10.234 -47.184 1.00 50.84 277 PRO A O 1
ATOM 2215 N N . THR A 1 278 ? 50.614 -11.510 -48.993 1.00 58.56 278 THR A N 1
ATOM 2216 C CA . THR A 1 278 ? 50.499 -12.840 -48.375 1.00 58.56 278 THR A CA 1
ATOM 2217 C C . THR A 1 278 ? 51.702 -13.240 -47.511 1.00 58.56 278 THR A C 1
ATOM 2219 O O . THR A 1 278 ? 51.612 -14.192 -46.738 1.00 58.56 278 THR A O 1
ATOM 2222 N N . ALA A 1 279 ? 52.796 -12.478 -47.549 1.00 56.59 279 ALA A N 1
ATOM 2223 C CA . ALA A 1 279 ? 53.991 -12.702 -46.743 1.00 56.59 279 ALA A CA 1
ATOM 2224 C C . ALA A 1 279 ? 53.799 -12.433 -45.234 1.00 56.59 279 ALA A C 1
ATOM 2226 O O . ALA A 1 279 ? 54.443 -13.079 -44.413 1.00 56.59 279 ALA A O 1
ATOM 2227 N N . ALA A 1 280 ? 52.889 -11.538 -44.826 1.00 51.59 280 ALA A N 1
ATOM 2228 C CA . ALA A 1 280 ? 52.728 -11.191 -43.403 1.00 51.59 280 ALA A CA 1
ATOM 2229 C C . ALA A 1 280 ? 51.835 -12.169 -42.611 1.00 51.59 280 ALA A C 1
ATOM 2231 O O . ALA A 1 280 ? 51.843 -12.163 -41.379 1.00 51.59 280 ALA A O 1
ATOM 2232 N N . ARG A 1 281 ? 51.068 -13.032 -43.295 1.00 50.09 281 ARG A N 1
ATOM 2233 C CA . ARG A 1 281 ? 50.086 -13.923 -42.651 1.00 50.09 281 ARG A CA 1
ATOM 2234 C C . ARG A 1 281 ? 50.727 -15.155 -41.996 1.00 50.09 281 ARG A C 1
ATOM 2236 O O . ARG A 1 281 ? 50.195 -15.654 -41.012 1.00 50.09 281 ARG A O 1
ATOM 2243 N N . HIS A 1 282 ? 51.907 -15.574 -42.460 1.00 53.28 282 HIS A N 1
ATOM 2244 C CA . HIS A 1 282 ? 52.649 -16.699 -41.873 1.00 53.28 282 HIS A CA 1
ATOM 2245 C C . HIS A 1 282 ? 53.437 -16.341 -40.600 1.00 53.28 282 HIS A C 1
ATOM 2247 O O . HIS A 1 282 ? 53.729 -17.223 -39.801 1.00 53.28 282 HIS A O 1
ATOM 2253 N N . SER A 1 283 ? 53.744 -15.062 -40.355 1.00 53.28 283 SER A N 1
ATOM 2254 C CA . SER A 1 283 ? 54.550 -14.660 -39.187 1.00 53.28 283 SER A CA 1
ATOM 2255 C C . SER A 1 283 ? 53.720 -14.497 -37.902 1.00 53.28 283 SER A C 1
ATOM 2257 O O . SER A 1 283 ? 54.201 -14.758 -36.800 1.00 53.28 283 SER A O 1
ATOM 2259 N N . MET A 1 284 ? 52.436 -14.132 -38.014 1.00 48.59 284 MET A N 1
ATOM 2260 C CA . MET A 1 284 ? 51.596 -13.861 -36.837 1.00 48.59 284 MET A CA 1
ATOM 2261 C C . MET A 1 284 ? 50.914 -15.113 -36.257 1.00 48.59 284 MET A C 1
ATOM 2263 O O . MET A 1 284 ? 50.671 -15.163 -35.053 1.00 48.59 284 MET A O 1
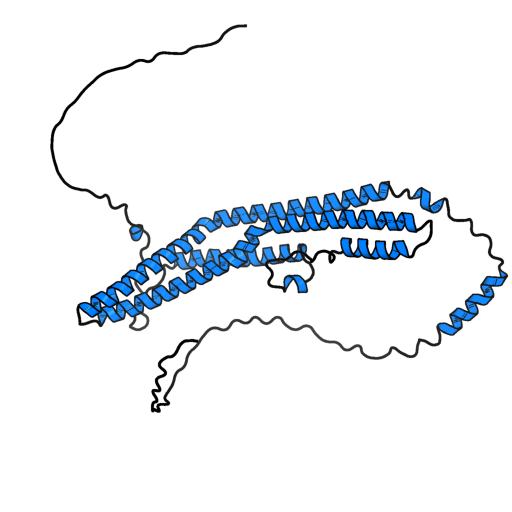ATOM 2267 N N . MET A 1 285 ? 50.672 -16.155 -37.066 1.00 51.19 285 MET A N 1
ATOM 2268 C CA . MET A 1 285 ? 50.080 -17.411 -36.576 1.00 51.19 285 MET A CA 1
ATOM 2269 C C . MET A 1 285 ? 51.035 -18.230 -35.690 1.00 51.19 285 MET A C 1
ATOM 2271 O O . MET A 1 285 ? 50.569 -18.909 -34.779 1.00 51.19 285 MET A O 1
ATOM 2275 N N . ASN A 1 286 ? 52.356 -18.080 -35.844 1.00 50.62 286 ASN A N 1
ATOM 2276 C CA . ASN A 1 286 ? 53.326 -18.747 -34.964 1.00 50.62 286 ASN A CA 1
ATOM 2277 C C . ASN A 1 286 ? 53.469 -18.098 -33.578 1.00 50.62 286 ASN A C 1
ATOM 2279 O O . ASN A 1 286 ? 53.935 -18.752 -32.651 1.00 50.62 286 ASN A O 1
ATOM 2283 N N . ARG A 1 287 ? 53.060 -16.835 -33.394 1.00 49.75 287 ARG A N 1
ATOM 2284 C CA . ARG A 1 287 ? 53.141 -16.165 -32.080 1.00 49.75 287 ARG A CA 1
ATOM 2285 C C . ARG A 1 287 ? 51.919 -16.402 -31.194 1.00 49.75 287 ARG A C 1
ATOM 2287 O O . ARG A 1 287 ? 52.055 -16.377 -29.977 1.00 49.75 287 ARG A O 1
ATOM 2294 N N . VAL A 1 288 ? 50.753 -16.677 -31.779 1.00 47.31 288 VAL A N 1
ATOM 2295 C CA . VAL A 1 288 ? 49.524 -16.955 -31.012 1.00 47.31 288 VAL A CA 1
ATOM 2296 C C . VAL A 1 288 ? 49.471 -18.414 -30.539 1.00 47.31 288 VAL A C 1
ATOM 2298 O O . VAL A 1 288 ? 48.998 -18.675 -29.437 1.00 47.31 288 VAL A O 1
ATOM 2301 N N . ALA A 1 289 ? 50.049 -19.355 -31.296 1.00 47.44 289 ALA A N 1
ATOM 2302 C CA . ALA A 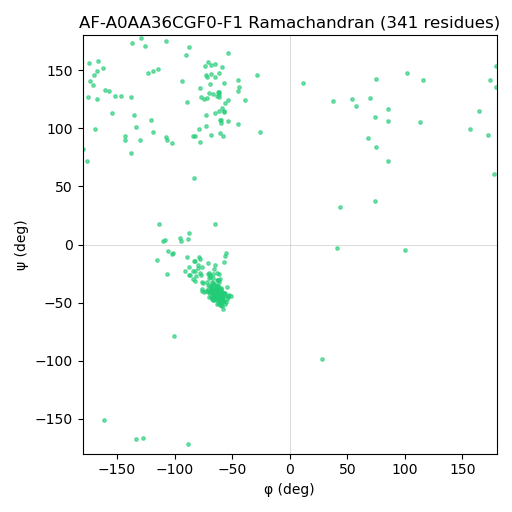1 289 ? 50.111 -20.763 -30.893 1.00 47.44 289 ALA A CA 1
ATOM 2303 C C . ALA A 1 289 ? 50.997 -21.013 -29.653 1.00 47.44 289 ALA A C 1
ATOM 2305 O O . ALA A 1 289 ? 50.712 -21.920 -28.880 1.00 47.44 289 ALA A O 1
ATOM 2306 N N . VAL A 1 290 ? 52.024 -20.186 -29.413 1.00 48.44 290 VAL A N 1
ATOM 2307 C CA . VAL A 1 290 ? 52.935 -20.342 -28.257 1.00 48.44 290 VAL A CA 1
ATOM 2308 C C . VAL A 1 290 ? 52.356 -19.742 -26.965 1.00 48.44 290 VAL A C 1
ATOM 2310 O O . VAL A 1 290 ? 52.715 -20.170 -25.873 1.00 48.44 290 VAL A O 1
ATOM 2313 N N . ALA A 1 291 ? 51.417 -18.793 -27.057 1.00 42.53 291 ALA A N 1
ATOM 2314 C CA . ALA A 1 291 ? 50.763 -18.212 -25.880 1.00 42.53 291 ALA A CA 1
ATOM 2315 C C . ALA A 1 291 ? 49.578 -19.054 -25.365 1.00 42.53 291 ALA A C 1
ATOM 2317 O O . ALA A 1 291 ? 49.234 -18.966 -24.190 1.00 42.53 291 ALA A O 1
ATOM 2318 N N . ALA A 1 292 ? 48.973 -19.890 -26.217 1.00 43.50 292 ALA A N 1
ATOM 2319 C CA . ALA A 1 292 ? 47.815 -20.710 -25.852 1.00 43.50 292 ALA A CA 1
ATOM 2320 C C . ALA A 1 292 ? 48.175 -21.991 -25.071 1.00 43.50 292 ALA A C 1
ATOM 2322 O O . ALA A 1 292 ? 47.314 -22.547 -24.400 1.00 43.50 292 ALA A O 1
ATOM 2323 N N . THR A 1 293 ? 49.436 -22.437 -25.091 1.00 45.72 293 THR A N 1
ATOM 2324 C CA . THR A 1 293 ? 49.876 -23.656 -24.382 1.00 45.72 293 THR A CA 1
ATOM 2325 C C . THR A 1 293 ? 50.449 -23.402 -22.982 1.00 45.72 293 THR A C 1
ATOM 2327 O O . THR A 1 293 ? 50.887 -24.347 -22.334 1.00 45.72 293 THR A O 1
ATOM 2330 N N . SER A 1 294 ? 50.462 -22.155 -22.488 1.00 43.19 294 SER A 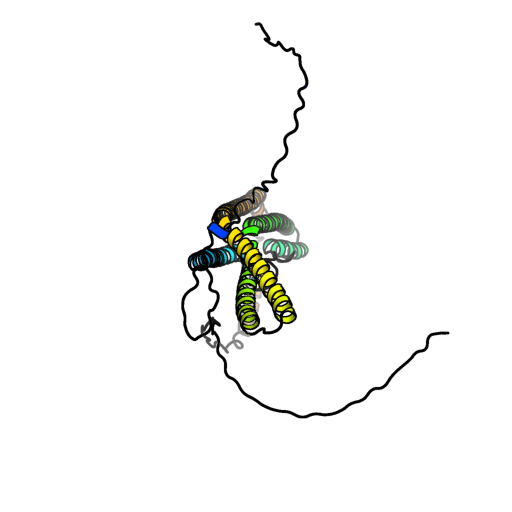N 1
ATOM 2331 C CA . SER A 1 294 ? 51.025 -21.815 -21.165 1.00 43.19 294 SER A CA 1
ATOM 2332 C C . SER A 1 294 ? 49.981 -21.515 -20.079 1.00 43.19 294 SER A C 1
ATOM 2334 O O . SER A 1 294 ? 50.358 -21.335 -18.922 1.00 43.19 294 SER A O 1
ATOM 2336 N N . THR A 1 295 ? 48.686 -21.472 -20.404 1.00 40.94 295 THR A N 1
ATOM 2337 C CA . THR A 1 295 ? 47.621 -21.084 -19.453 1.00 40.94 295 THR A CA 1
ATOM 2338 C C . THR A 1 295 ? 46.705 -22.236 -19.022 1.00 40.94 295 THR A C 1
ATOM 2340 O O . THR A 1 295 ? 45.795 -22.024 -18.228 1.00 40.94 295 THR A O 1
ATOM 2343 N N . GLU A 1 296 ? 46.967 -23.471 -19.463 1.00 42.19 296 GLU A N 1
ATOM 2344 C CA . GLU A 1 296 ? 46.159 -24.663 -19.138 1.00 42.19 296 GLU A CA 1
ATOM 2345 C C . GLU A 1 296 ? 46.562 -25.401 -17.838 1.00 42.19 296 GLU A C 1
ATOM 2347 O O . GLU A 1 296 ? 46.037 -26.475 -17.552 1.00 42.19 296 GLU A O 1
ATOM 2352 N N . GLN A 1 297 ? 47.448 -24.842 -17.000 1.00 43.19 297 GLN A N 1
ATOM 2353 C CA . GLN A 1 297 ? 47.867 -25.481 -15.733 1.00 43.19 297 GLN A CA 1
ATOM 2354 C C . GLN A 1 297 ? 47.342 -24.838 -14.436 1.00 43.19 297 GLN A C 1
ATOM 2356 O O . GLN A 1 297 ? 47.639 -25.333 -13.348 1.00 43.19 297 GLN A O 1
ATOM 2361 N N . HIS A 1 298 ? 46.496 -23.808 -14.494 1.00 43.59 298 HIS A N 1
ATOM 2362 C CA . HIS A 1 298 ? 45.919 -23.205 -13.285 1.00 43.59 298 HIS A CA 1
ATOM 2363 C C . HIS A 1 298 ? 44.435 -22.885 -13.449 1.00 43.59 298 HIS A C 1
ATOM 2365 O O . HIS A 1 298 ? 44.059 -21.744 -13.680 1.00 43.59 298 HIS A O 1
ATOM 2371 N N . THR A 1 299 ? 43.586 -23.910 -13.337 1.00 39.66 299 THR A N 1
ATOM 2372 C CA . THR A 1 299 ? 42.204 -23.823 -12.808 1.00 39.66 299 THR A CA 1
ATOM 2373 C C . THR A 1 299 ? 41.586 -25.224 -12.760 1.00 39.66 299 THR A C 1
ATOM 2375 O O . THR A 1 299 ? 40.709 -25.598 -13.532 1.00 39.66 299 THR A O 1
ATOM 2378 N N . LYS A 1 300 ? 42.063 -26.040 -11.820 1.00 41.09 300 LYS A N 1
ATOM 2379 C CA . LYS A 1 300 ? 41.324 -27.195 -11.305 1.00 41.09 300 LYS A CA 1
ATOM 2380 C C . LYS A 1 300 ? 41.354 -27.111 -9.790 1.00 41.09 300 LYS A C 1
ATOM 2382 O O . LYS A 1 300 ? 42.279 -27.634 -9.192 1.00 41.09 300 LYS A O 1
ATOM 2387 N N . GLU A 1 301 ? 40.374 -26.442 -9.190 1.00 38.34 301 GLU A N 1
ATOM 2388 C CA . GLU A 1 301 ? 39.861 -26.825 -7.871 1.00 38.34 301 GLU A CA 1
ATOM 2389 C C . GLU A 1 301 ? 38.628 -26.004 -7.475 1.00 38.34 301 GLU A C 1
ATOM 2391 O O . GLU A 1 301 ? 38.589 -24.792 -7.662 1.00 38.34 301 GLU A O 1
ATOM 2396 N N . LYS A 1 302 ? 37.677 -26.706 -6.844 1.00 38.59 302 LYS A N 1
ATOM 2397 C CA . LYS A 1 302 ? 36.497 -26.229 -6.100 1.00 38.59 302 LYS A CA 1
ATOM 2398 C C . LYS A 1 302 ? 35.223 -25.922 -6.890 1.00 38.59 302 LYS A C 1
ATOM 2400 O O . LYS A 1 302 ? 34.728 -24.802 -6.930 1.00 38.59 302 LYS A O 1
ATOM 2405 N N . THR A 1 303 ? 34.598 -26.999 -7.354 1.00 37.16 303 THR A N 1
ATOM 2406 C CA . THR A 1 303 ? 33.143 -27.183 -7.249 1.00 37.16 303 THR A CA 1
ATOM 2407 C C . THR A 1 303 ? 32.820 -27.880 -5.925 1.00 37.16 303 THR A C 1
ATOM 2409 O O . THR A 1 303 ? 33.312 -28.981 -5.686 1.00 37.16 303 THR A O 1
ATOM 2412 N N . THR A 1 304 ? 31.985 -27.266 -5.088 1.00 38.59 304 THR A N 1
ATOM 2413 C CA . THR A 1 304 ? 31.250 -27.957 -4.017 1.00 38.59 304 THR A CA 1
ATOM 2414 C C . THR A 1 304 ? 29.823 -27.434 -3.955 1.00 38.59 304 THR A C 1
ATOM 2416 O O . THR A 1 304 ? 29.602 -26.226 -3.862 1.00 38.59 304 THR A O 1
ATOM 2419 N N . ASP A 1 305 ? 28.899 -28.386 -4.013 1.00 41.03 305 ASP A N 1
ATOM 2420 C CA . ASP A 1 305 ? 27.454 -28.274 -3.863 1.00 41.03 305 ASP A CA 1
ATOM 2421 C C . ASP A 1 305 ? 27.008 -27.696 -2.509 1.00 41.03 305 ASP A C 1
ATOM 2423 O O . ASP A 1 305 ? 27.650 -27.890 -1.477 1.00 41.03 305 ASP A O 1
ATOM 2427 N N . GLY A 1 306 ? 25.837 -27.057 -2.508 1.00 36.38 306 GLY A N 1
ATOM 2428 C CA . GLY A 1 306 ? 25.099 -26.648 -1.308 1.00 36.38 306 GLY A CA 1
ATOM 2429 C C . GLY A 1 306 ? 23.801 -25.948 -1.715 1.00 36.38 306 GLY A C 1
ATOM 2430 O O . GLY A 1 306 ? 23.804 -24.763 -2.013 1.00 36.38 306 GLY A O 1
ATOM 2431 N N . LYS A 1 307 ? 22.742 -26.699 -2.029 1.00 36.78 307 LYS A N 1
ATOM 2432 C CA . LYS A 1 307 ? 21.693 -27.167 -1.105 1.00 36.78 307 LYS A CA 1
ATOM 2433 C C . LYS A 1 307 ? 20.727 -26.048 -0.681 1.00 36.78 307 LYS A C 1
ATOM 2435 O O . LYS A 1 307 ? 21.056 -25.143 0.074 1.00 36.78 307 LYS A O 1
ATOM 2440 N N . THR A 1 308 ? 19.506 -26.177 -1.189 1.00 44.00 308 THR A N 1
ATOM 2441 C CA . THR A 1 308 ? 18.276 -25.466 -0.830 1.00 44.00 308 THR A CA 1
ATOM 2442 C C . THR A 1 308 ? 17.745 -25.907 0.535 1.00 44.00 308 THR A C 1
ATOM 2444 O O . THR A 1 308 ? 17.492 -27.091 0.713 1.00 44.00 308 THR A O 1
ATOM 2447 N N . GLU A 1 309 ? 17.518 -24.954 1.435 1.00 36.66 309 GLU A N 1
ATOM 2448 C CA . GLU A 1 309 ? 16.715 -24.978 2.676 1.00 36.66 309 GLU A CA 1
ATOM 2449 C C . GLU A 1 309 ? 16.685 -23.485 3.099 1.00 36.66 309 GLU A C 1
ATOM 2451 O O . GLU A 1 309 ? 17.681 -22.793 2.932 1.00 36.66 309 GLU A O 1
ATOM 2456 N N . GLY A 1 310 ? 15.644 -22.800 3.559 1.00 34.09 310 GLY A N 1
ATOM 2457 C CA . GLY A 1 310 ? 14.338 -23.110 4.114 1.00 34.09 310 GLY A CA 1
ATOM 2458 C C . GLY A 1 310 ? 13.880 -21.794 4.766 1.00 34.09 310 GLY A C 1
ATOM 2459 O O . GLY A 1 310 ? 14.537 -21.293 5.675 1.00 34.09 310 GLY A O 1
ATOM 2460 N N . ARG A 1 311 ? 12.812 -21.164 4.262 1.00 34.28 311 ARG A N 1
ATOM 2461 C CA . ARG A 1 311 ? 12.242 -19.936 4.843 1.00 34.28 311 ARG A CA 1
ATOM 2462 C C . ARG A 1 311 ? 11.299 -20.355 5.966 1.00 34.28 311 ARG A C 1
ATOM 2464 O O . ARG A 1 311 ? 10.149 -20.687 5.703 1.00 34.28 311 ARG A O 1
ATOM 2471 N N . THR A 1 312 ? 11.802 -20.403 7.195 1.00 41.72 312 THR A N 1
ATOM 2472 C CA . THR A 1 312 ? 10.998 -20.738 8.375 1.00 41.72 312 THR A CA 1
ATOM 2473 C C . THR A 1 312 ? 10.132 -19.566 8.812 1.00 41.72 312 THR A C 1
ATOM 2475 O O . THR A 1 312 ? 10.603 -18.451 9.037 1.00 41.72 312 THR A O 1
ATOM 2478 N N . GLU A 1 313 ? 8.848 -19.875 8.941 1.00 42.78 313 GLU A N 1
ATOM 2479 C CA . GLU A 1 313 ? 7.818 -19.116 9.630 1.00 42.78 313 GLU A CA 1
ATOM 2480 C C . GLU A 1 313 ? 8.160 -19.006 11.125 1.00 42.78 313 GLU A C 1
ATOM 2482 O O . GLU A 1 313 ? 8.467 -20.000 11.777 1.00 42.78 313 GLU A O 1
ATOM 2487 N N . GLY A 1 314 ? 8.097 -17.794 11.676 1.00 35.78 314 GLY A N 1
ATOM 2488 C CA . GLY A 1 314 ? 8.190 -17.546 13.113 1.00 35.78 314 GLY A CA 1
ATOM 2489 C C . GLY A 1 314 ? 6.826 -17.148 13.655 1.00 35.78 314 GLY A C 1
ATOM 2490 O O . GLY A 1 314 ? 6.463 -15.974 13.618 1.00 35.78 314 GLY A O 1
ATOM 2491 N N . LYS A 1 315 ? 6.068 -18.135 14.132 1.00 40.72 315 LYS A N 1
ATOM 2492 C CA . LYS A 1 315 ? 4.815 -17.966 14.869 1.00 40.72 315 LYS A CA 1
ATOM 2493 C C . LYS A 1 315 ? 4.851 -18.923 16.057 1.00 40.72 315 LYS A C 1
ATOM 2495 O O . LYS A 1 315 ? 4.763 -20.126 15.850 1.00 40.72 315 LYS A O 1
ATOM 2500 N N . THR A 1 316 ? 4.945 -18.401 17.276 1.00 42.41 316 THR A N 1
ATOM 2501 C CA . THR A 1 316 ? 4.515 -19.118 18.486 1.00 42.41 316 THR A CA 1
ATOM 2502 C C . THR A 1 316 ? 3.976 -18.136 19.511 1.00 42.41 316 THR A C 1
ATOM 2504 O O . THR A 1 316 ? 4.624 -17.149 19.856 1.00 42.41 316 THR A O 1
ATOM 2507 N N . ASP A 1 317 ? 2.770 -18.458 19.962 1.00 43.06 317 ASP A N 1
ATOM 2508 C CA . ASP A 1 317 ? 2.031 -17.853 21.054 1.00 43.06 317 ASP A CA 1
ATOM 2509 C C . ASP A 1 317 ? 2.630 -18.187 22.437 1.00 43.06 317 ASP A C 1
ATOM 2511 O O . ASP A 1 317 ? 3.313 -19.191 22.616 1.00 43.06 317 ASP A O 1
ATOM 2515 N N . ALA A 1 318 ? 2.313 -17.305 23.391 1.00 38.09 318 ALA A N 1
ATOM 2516 C CA . ALA A 1 318 ? 2.120 -17.461 24.840 1.00 38.09 318 ALA A CA 1
ATOM 2517 C C . ALA A 1 318 ? 2.543 -18.767 25.560 1.00 38.09 318 ALA A C 1
ATOM 2519 O O . ALA A 1 318 ? 2.111 -19.853 25.186 1.00 38.09 318 ALA A O 1
ATOM 2520 N N . LYS A 1 319 ? 3.138 -18.639 26.763 1.00 38.03 319 LYS A N 1
ATOM 2521 C CA . LYS A 1 319 ? 2.424 -18.753 28.064 1.00 38.03 319 LYS A CA 1
ATOM 2522 C C . LYS A 1 319 ? 3.380 -18.713 29.279 1.00 38.03 319 LYS A C 1
ATOM 2524 O O . LYS A 1 319 ? 4.477 -19.250 29.259 1.00 38.03 319 LYS A O 1
ATOM 2529 N N . THR A 1 320 ? 2.874 -18.037 30.306 1.00 38.47 320 THR A N 1
ATOM 2530 C CA . THR A 1 320 ? 3.223 -17.884 31.731 1.00 38.47 320 THR A CA 1
ATOM 2531 C C . THR A 1 320 ? 3.937 -19.036 32.452 1.00 38.47 320 THR A C 1
ATOM 2533 O O . THR A 1 320 ? 3.512 -20.174 32.306 1.00 38.47 320 THR A O 1
ATOM 2536 N N . GLU A 1 321 ? 4.835 -18.704 33.398 1.00 36.22 321 GLU A N 1
ATOM 2537 C CA . GLU A 1 321 ? 4.678 -19.049 34.828 1.00 36.22 321 GLU A CA 1
ATOM 2538 C C . GLU A 1 321 ? 5.643 -18.293 35.775 1.00 36.22 321 GLU A C 1
ATOM 2540 O O . GLU A 1 321 ? 6.649 -17.717 35.380 1.00 36.22 321 GLU A O 1
ATOM 2545 N N . THR A 1 322 ? 5.200 -18.238 37.028 1.00 36.19 322 THR A N 1
ATOM 2546 C CA . THR A 1 322 ? 5.499 -17.377 38.188 1.00 36.19 322 THR A CA 1
ATOM 2547 C C . THR A 1 322 ? 6.670 -17.785 39.103 1.00 36.19 322 THR A C 1
ATOM 2549 O O . THR A 1 322 ? 7.030 -18.956 39.133 1.00 36.19 322 THR A O 1
ATOM 2552 N N . LYS A 1 323 ? 7.020 -16.839 40.008 1.00 35.19 323 LYS A N 1
ATOM 2553 C CA . LYS A 1 323 ? 7.651 -16.925 41.362 1.00 35.19 323 LYS A CA 1
ATOM 2554 C C . LYS A 1 323 ? 9.145 -16.586 41.432 1.00 35.19 323 LYS A C 1
ATOM 2556 O O . LYS A 1 323 ? 9.886 -16.949 40.538 1.00 35.19 323 LYS A O 1
ATOM 2561 N N . ALA A 1 324 ? 9.691 -16.017 42.508 1.00 38.38 324 ALA A N 1
ATOM 2562 C CA . ALA A 1 324 ? 9.225 -15.224 43.654 1.00 38.38 324 ALA A CA 1
ATOM 2563 C C . ALA A 1 324 ? 10.499 -14.792 44.424 1.00 38.38 324 ALA A C 1
ATOM 2565 O O . ALA A 1 324 ? 11.507 -15.489 44.356 1.00 38.38 324 ALA A O 1
ATOM 2566 N N . ASP A 1 325 ? 10.380 -13.704 45.185 1.00 35.72 325 ASP A N 1
ATOM 2567 C CA . ASP A 1 325 ? 11.135 -13.335 46.395 1.00 35.72 325 ASP A CA 1
ATOM 2568 C C . ASP A 1 325 ? 12.625 -12.943 46.321 1.00 35.72 325 ASP A C 1
ATOM 2570 O O . ASP A 1 325 ? 13.498 -13.683 45.884 1.00 35.72 325 ASP A O 1
ATOM 2574 N N . GLY A 1 326 ? 12.914 -11.759 46.879 1.00 35.56 326 GLY A N 1
ATOM 2575 C CA . GLY A 1 326 ? 14.273 -11.251 47.078 1.00 35.56 326 GLY A CA 1
ATOM 2576 C C . GLY A 1 326 ? 14.330 -9.841 47.670 1.00 35.56 326 GLY A C 1
ATOM 2577 O O . GLY A 1 326 ? 14.826 -8.916 47.042 1.00 35.56 326 GLY A O 1
ATOM 2578 N N . LYS A 1 327 ? 13.775 -9.680 48.872 1.00 37.69 327 LYS A N 1
ATOM 2579 C CA . LYS A 1 327 ? 13.846 -8.507 49.759 1.00 37.69 327 LYS A CA 1
ATOM 2580 C C . LYS A 1 327 ? 15.293 -8.199 50.187 1.00 37.69 327 LYS A C 1
ATOM 2582 O O . LYS A 1 327 ? 15.904 -9.084 50.765 1.00 37.69 327 LYS A O 1
ATOM 2587 N N . THR A 1 328 ? 15.737 -6.941 50.083 1.00 38.66 328 THR A N 1
ATOM 2588 C CA . THR A 1 328 ? 16.543 -6.249 51.118 1.00 38.66 328 THR A CA 1
ATOM 2589 C C . THR A 1 328 ? 16.492 -4.729 50.938 1.00 38.66 328 THR A C 1
ATOM 2591 O O . THR A 1 328 ? 16.642 -4.204 49.839 1.00 38.66 328 THR A O 1
ATOM 2594 N N . THR A 1 329 ? 16.255 -4.064 52.067 1.00 36.81 329 THR A N 1
ATOM 2595 C CA . THR A 1 329 ? 16.497 -2.657 52.426 1.00 36.81 329 THR A CA 1
ATOM 2596 C C . THR A 1 329 ? 17.969 -2.268 52.159 1.00 36.81 329 THR A C 1
ATOM 2598 O O . THR A 1 329 ? 18.799 -3.153 51.984 1.00 36.81 329 THR A O 1
ATOM 2601 N N . THR A 1 330 ? 18.414 -1.008 52.114 1.00 34.94 330 THR A N 1
ATOM 2602 C CA . THR A 1 330 ? 18.349 0.039 53.157 1.00 34.94 330 THR A CA 1
ATOM 2603 C C . THR A 1 330 ? 19.037 1.310 52.609 1.00 34.94 330 THR A C 1
ATOM 2605 O O . THR A 1 330 ? 19.928 1.159 51.784 1.00 34.94 330 THR A O 1
ATOM 2608 N N . GLU A 1 331 ? 18.641 2.491 53.119 1.00 34.91 331 GLU A N 1
ATOM 2609 C CA . GLU A 1 331 ? 19.433 3.739 53.303 1.00 34.91 331 GLU A CA 1
ATOM 2610 C C . GLU A 1 331 ? 20.176 4.337 52.082 1.00 34.91 331 GLU A C 1
ATOM 2612 O O . GLU A 1 331 ? 20.959 3.694 51.407 1.00 34.91 331 GLU A O 1
ATOM 2617 N N . GLY A 1 332 ? 19.993 5.596 51.689 1.00 32.38 332 GLY A N 1
ATOM 2618 C CA . GLY A 1 332 ? 19.899 6.801 52.504 1.00 32.38 332 GLY A CA 1
ATOM 2619 C C . GLY A 1 332 ? 21.122 7.665 52.188 1.00 32.38 332 GLY A C 1
ATOM 2620 O O . GLY A 1 332 ? 22.213 7.326 52.614 1.00 32.38 332 GLY A O 1
ATOM 2621 N N . ASN A 1 333 ? 20.954 8.754 51.432 1.00 38.06 333 ASN A N 1
ATOM 2622 C CA . ASN A 1 333 ? 21.624 10.015 51.752 1.00 38.06 333 ASN A CA 1
ATOM 2623 C C . ASN A 1 333 ? 21.045 11.182 50.948 1.00 38.06 333 ASN A C 1
ATOM 2625 O O . ASN A 1 333 ? 20.974 11.155 49.721 1.00 38.06 333 ASN A O 1
ATOM 2629 N N . LYS A 1 334 ? 20.624 12.194 51.709 1.00 40.69 334 LYS A N 1
ATOM 2630 C CA . LYS A 1 334 ? 20.545 13.591 51.298 1.00 40.69 334 LYS A CA 1
ATOM 2631 C C . LYS A 1 334 ? 21.962 14.083 51.022 1.00 40.69 334 LYS A C 1
ATOM 2633 O O . LYS A 1 334 ? 22.846 13.764 51.807 1.00 40.69 334 LYS A O 1
ATOM 2638 N N . GLU A 1 335 ? 22.126 14.938 50.027 1.00 46.94 335 GLU A N 1
ATOM 2639 C CA . GLU A 1 335 ? 22.952 16.127 50.210 1.00 46.94 335 GLU A CA 1
ATOM 2640 C C . GLU A 1 335 ? 22.453 17.232 49.284 1.00 46.94 335 GLU A C 1
ATOM 2642 O O . GLU A 1 335 ? 22.184 17.030 48.098 1.00 46.94 335 GLU A O 1
ATOM 2647 N N . ASP A 1 336 ? 22.229 18.364 49.932 1.00 41.12 336 ASP A N 1
ATOM 2648 C CA . ASP A 1 336 ? 21.762 19.628 49.410 1.00 41.12 336 ASP A CA 1
ATOM 2649 C C . ASP A 1 336 ? 22.875 20.301 48.593 1.00 41.12 336 ASP A C 1
ATOM 2651 O O . ASP A 1 336 ? 24.050 20.214 48.942 1.00 41.12 336 ASP A O 1
ATOM 2655 N N . HIS A 1 337 ? 22.511 21.023 47.533 1.00 47.41 337 HIS A N 1
ATOM 2656 C CA . HIS A 1 337 ? 23.364 22.078 46.989 1.00 47.41 337 HIS A CA 1
ATOM 2657 C C . HIS A 1 337 ? 22.493 23.246 46.509 1.00 47.41 337 HIS A C 1
ATOM 2659 O O . HIS A 1 337 ? 21.984 23.260 45.387 1.00 47.41 337 HIS A O 1
ATOM 2665 N N . GLU A 1 338 ? 22.311 24.206 47.418 1.00 49.38 338 GLU A N 1
ATOM 2666 C CA . GLU A 1 338 ? 22.147 25.636 47.121 1.00 49.38 338 GLU A CA 1
ATOM 2667 C C . GLU A 1 338 ? 23.431 26.130 46.418 1.00 49.38 338 GLU A C 1
ATOM 2669 O O . GLU A 1 338 ? 24.533 25.671 46.723 1.00 49.38 338 GLU A O 1
ATOM 2674 N N . GLU A 1 339 ? 23.305 26.763 45.252 1.00 48.25 339 GLU A N 1
ATOM 2675 C CA . GLU A 1 339 ? 23.173 28.216 45.032 1.00 48.25 339 GLU A CA 1
ATOM 2676 C C . GLU A 1 339 ? 24.545 28.905 44.965 1.00 48.25 339 GLU A C 1
ATOM 2678 O O . GLU A 1 339 ? 25.210 29.074 45.972 1.00 48.25 339 GLU A O 1
ATOM 2683 N N . GLU A 1 340 ? 24.965 29.310 43.761 1.00 44.97 340 GLU A N 1
ATOM 2684 C CA . GLU A 1 340 ? 25.401 30.690 43.518 1.00 44.97 340 GLU A CA 1
ATOM 2685 C C . GLU A 1 340 ? 25.604 30.962 42.021 1.00 44.97 340 GLU A C 1
ATOM 2687 O O . GLU A 1 340 ? 25.987 30.114 41.213 1.00 44.97 340 GLU A O 1
ATOM 2692 N N . LYS A 1 341 ? 25.294 32.198 41.664 1.00 53.31 341 LYS A N 1
ATOM 2693 C CA . LYS A 1 341 ? 25.393 32.860 40.365 1.00 53.31 341 LYS A CA 1
ATOM 2694 C C . LYS A 1 341 ? 25.969 34.254 40.696 1.00 53.31 341 LYS A C 1
ATOM 2696 O O . LYS A 1 341 ? 25.785 34.704 41.822 1.00 53.31 341 LYS A O 1
ATOM 2701 N N . PRO A 1 342 ? 26.309 35.071 39.700 1.00 66.81 342 PRO A N 1
ATOM 2702 C CA . PRO A 1 342 ? 27.507 35.102 38.868 1.00 66.81 342 PRO A CA 1
ATOM 2703 C C . PRO A 1 342 ? 28.432 36.299 39.216 1.00 66.81 342 PRO A C 1
ATOM 2705 O O . PRO A 1 342 ? 28.029 37.204 39.943 1.00 66.81 342 PRO A O 1
ATOM 2708 N N . GLU A 1 343 ? 29.605 36.363 38.579 1.00 54.72 343 GLU A N 1
ATOM 2709 C CA . GLU A 1 343 ? 30.267 37.628 38.196 1.00 54.72 343 GLU A CA 1
ATOM 2710 C C . GLU A 1 343 ? 30.398 37.708 36.672 1.00 54.72 343 GLU A C 1
ATOM 2712 O O . GLU A 1 343 ? 30.634 36.644 36.045 1.00 54.72 343 GLU A O 1
#